Prote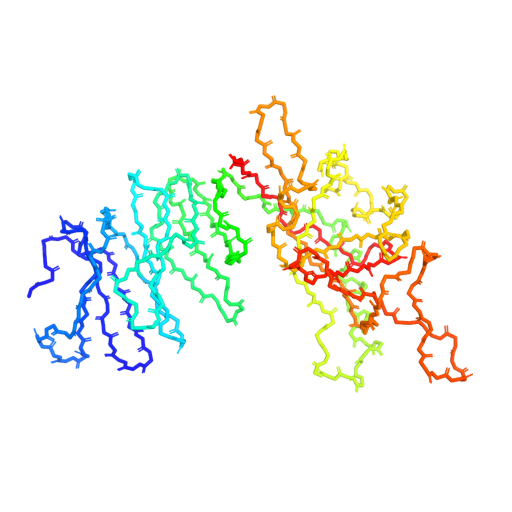in AF-A0A813WE11-F1 (afdb_monomer_lite)

Foldseek 3Di:
DLEDDWAEWDADPQQKIWIDNQVQQKIWIDRPPDPDTPDMQRAQAHRWQYWDADPQRKIWIWSFDPQQFIWIDGVVRNHTDTQAHENGTFNYWDQDPVRWIWGCHPVVRDIDTDDSLDPPWHFPDKAFQDDPQLVVLQVVVVVVLCVVCVVPVPDPQKDWFKAFQAPDDQCCQRVPNQRDDLVSFDFDQQARFGKTWPHVCVCQPRRWYADPVRKTKMFTKIARQRFEAEDGGDRPDLAAAADPDPPDSHGGQWYWYDDPHIIMIGGNDTSRMDRGMMIIIHD

InterPro domains:
  IPR012317 Poly(ADP-ribose) polymerase, catalytic domain [PF00644] (120-279)
  IPR012317 Poly(ADP-ribose) polymerase, catalytic domain [PS51059] (96-283)
  IPR052056 Mono-ADP-ribosyltransferase ARTD/PARP [PTHR14453] (118-282)

Organism: NCBI:txid433720

Secondary structure (DSSP, 8-state):
---S-EEEEEE-TT-EEEEEEGGGTEEEEEETT--SEEEEE-SS--S---EEE-TT--EEEE-HHHH-EEEEEPTT-SS-EEEEE-SS--SEEEE-TT-PEEEEEGGGTEEEEE-S--TT-EEEEEEE---HHHHHHHHHHHHHHHHHTTT-TT----EEEEE--TTS-HHHHHSSSSSS-GGG--EETTEESEEEESSHHHIIIIIPEEPTTS-EEEEEEEE---SEEE----TT-SSPPBPS-TT---B-SEEEEEETTEEEEEE-STTSEEEEEEEEEE-

Sequence (283 aa):
MVGTLPVGMFINTDNSVYVADQANGRIQVWLNGSTILTGNYSGGLSVPYSVFVTDNSDVYVDNGRTNYRVDKWGWNSTSSVPAMYTCGQCYSLFVDINNMLYCLMGAYHQVVSIKETMPNIKIDKIERIQNVRLWNHYAIRRRELKKELRAMPNLQIELELFHGTRITPPSEVYNGDYGFDMTFTSSGLWGIGIYFAKNASYSCGSYAYTLPNGKKQVFLAQVLTGDVHDCKSDTSLRRSPKKNDKISNLRCNSVSGDTEGSKVYIVYKNRVVYPTYLITFIP

Radius of gyration: 21.7 Å; chains: 1; bounding box: 58×37×62 Å

Structure (mmCIF, N/CA/C/O backbone):
data_AF-A0A813WE11-F1
#
_entry.id   AF-A0A813WE11-F1
#
loop_
_atom_site.group_PDB
_atom_site.id
_atom_site.type_symbol
_atom_site.label_atom_id
_atom_site.label_alt_id
_atom_site.label_comp_id
_atom_site.label_asym_id
_atom_site.label_entity_id
_atom_site.label_seq_id
_atom_site.pdbx_PDB_ins_code
_atom_site.Cartn_x
_atom_site.Cartn_y
_atom_site.Cartn_z
_atom_site.occupancy
_atom_site.B_iso_or_equiv
_atom_site.auth_seq_id
_atom_site.auth_comp_id
_atom_site.auth_asym_id
_atom_site.auth_atom_id
_atom_site.pdbx_PDB_model_num
ATOM 1 N N . MET A 1 1 ? -18.292 2.195 36.608 1.00 66.00 1 MET A N 1
ATOM 2 C CA . MET A 1 1 ? -19.384 1.852 35.670 1.00 66.00 1 MET A CA 1
ATOM 3 C C . MET A 1 1 ? -18.994 2.401 34.307 1.00 66.00 1 MET A C 1
ATOM 5 O O . MET A 1 1 ? -18.572 3.548 34.258 1.00 66.00 1 MET A O 1
ATOM 9 N N . VAL A 1 2 ? -19.059 1.585 33.253 1.00 69.81 2 VAL A N 1
ATOM 10 C CA . VAL A 1 2 ? -18.425 1.857 31.943 1.00 69.81 2 VAL A CA 1
ATOM 11 C C . VAL A 1 2 ? -19.235 2.819 31.046 1.00 69.81 2 VAL A C 1
ATOM 13 O O . VAL A 1 2 ? -18.873 3.076 29.908 1.00 69.81 2 VAL A O 1
ATOM 16 N N . GLY A 1 3 ? -20.337 3.371 31.560 1.00 74.81 3 GLY A N 1
ATOM 17 C CA . GLY A 1 3 ? -21.315 4.137 30.783 1.00 74.81 3 GLY A CA 1
ATOM 18 C C . GLY A 1 3 ? -22.558 3.309 30.452 1.00 74.81 3 GLY A C 1
ATOM 19 O O . GLY A 1 3 ? -22.698 2.174 30.909 1.00 74.81 3 GLY A O 1
ATOM 20 N N . THR A 1 4 ? -23.488 3.899 29.700 1.00 84.12 4 THR A N 1
ATOM 21 C CA . THR A 1 4 ? -24.801 3.302 29.385 1.00 84.12 4 THR A CA 1
ATOM 22 C C . THR A 1 4 ? -24.829 2.525 28.070 1.00 84.12 4 THR A C 1
ATOM 24 O O . THR A 1 4 ? -25.788 1.797 27.830 1.00 84.12 4 THR A O 1
ATOM 27 N N . LEU A 1 5 ? -23.798 2.655 27.226 1.00 88.69 5 LEU A N 1
ATOM 28 C CA . LEU A 1 5 ? -23.727 1.974 25.930 1.00 88.69 5 LEU A CA 1
ATOM 29 C C . LEU A 1 5 ? -22.288 1.545 25.574 1.00 88.69 5 LEU A C 1
ATOM 31 O O . LEU A 1 5 ? -21.681 2.111 24.664 1.00 88.69 5 LEU A O 1
ATOM 35 N N . PRO A 1 6 ? -21.702 0.577 26.301 1.00 90.56 6 PRO A N 1
ATOM 36 C CA . PRO A 1 6 ? -20.438 -0.030 25.905 1.00 90.56 6 PRO A CA 1
ATOM 37 C C . PRO A 1 6 ? -20.649 -0.978 24.717 1.00 90.56 6 PRO A C 1
ATOM 39 O O . PRO A 1 6 ? -21.533 -1.831 24.759 1.00 90.56 6 PRO A O 1
ATOM 42 N N . VAL A 1 7 ? -19.843 -0.841 23.662 1.00 91.62 7 VAL A N 1
ATOM 43 C CA . VAL A 1 7 ? -20.052 -1.588 22.396 1.00 91.62 7 VAL A CA 1
ATOM 44 C C . VAL A 1 7 ? -18.834 -2.366 21.904 1.00 91.62 7 VAL A C 1
ATOM 46 O O . VAL A 1 7 ? -18.979 -3.264 21.081 1.00 91.62 7 VAL A O 1
ATOM 49 N N . GLY A 1 8 ? -17.645 -2.054 22.417 1.00 91.06 8 GLY A N 1
ATOM 50 C CA . GLY A 1 8 ? -16.401 -2.699 22.014 1.00 91.06 8 GLY A CA 1
ATOM 51 C C . GLY A 1 8 ? -15.448 -2.811 23.188 1.00 91.06 8 GLY A C 1
ATOM 52 O O . GLY A 1 8 ? -15.401 -1.921 24.037 1.00 91.06 8 GLY A O 1
ATOM 53 N N . MET A 1 9 ? -14.690 -3.902 23.240 1.00 94.19 9 MET A N 1
ATOM 54 C CA . MET A 1 9 ? -13.674 -4.111 24.262 1.00 94.19 9 MET A CA 1
ATOM 55 C C . MET A 1 9 ? -12.423 -4.757 23.679 1.00 94.19 9 MET A C 1
ATOM 57 O O . MET A 1 9 ? -12.503 -5.519 22.717 1.00 94.19 9 MET A O 1
ATOM 61 N N . PHE A 1 10 ? -11.284 -4.474 24.296 1.00 95.12 10 PHE A N 1
ATOM 62 C CA . PHE A 1 10 ? -10.005 -5.092 23.980 1.00 95.12 10 PHE A CA 1
ATOM 63 C C . PHE A 1 10 ? -9.224 -5.346 25.267 1.00 95.12 10 PHE A C 1
ATOM 65 O O . PHE A 1 10 ? -9.303 -4.558 26.207 1.00 95.12 10 PHE A O 1
ATOM 72 N N . ILE A 1 11 ? -8.470 -6.440 25.308 1.00 93.88 11 ILE A N 1
ATOM 73 C CA . ILE A 1 11 ? -7.574 -6.765 26.418 1.00 93.88 11 ILE A CA 1
ATOM 74 C C . ILE A 1 11 ? -6.181 -6.925 25.824 1.00 93.88 11 ILE A C 1
ATOM 76 O O . ILE A 1 11 ? -5.997 -7.744 24.924 1.00 93.88 11 ILE A O 1
ATOM 80 N N . ASN A 1 12 ? -5.225 -6.119 26.288 1.00 89.75 12 ASN A N 1
ATOM 81 C CA . ASN A 1 12 ? -3.845 -6.194 25.810 1.00 89.75 12 ASN A CA 1
ATOM 82 C C . ASN A 1 12 ? -3.035 -7.270 26.562 1.00 89.75 12 ASN A C 1
ATOM 84 O O . ASN A 1 12 ? -3.522 -7.916 27.492 1.00 89.75 12 ASN A O 1
ATOM 88 N N . THR A 1 13 ? -1.773 -7.446 26.171 1.00 87.38 13 THR A N 1
ATOM 89 C CA . THR A 1 13 ? -0.839 -8.409 26.781 1.00 87.38 13 THR A CA 1
ATOM 90 C C . THR A 1 13 ? -0.528 -8.120 28.249 1.00 87.38 13 THR A C 1
ATOM 92 O O . THR A 1 13 ? -0.260 -9.051 29.004 1.00 87.38 13 THR A O 1
ATOM 95 N N . ASP A 1 14 ? -0.638 -6.860 28.678 1.00 88.19 14 ASP A N 1
ATOM 96 C CA . ASP A 1 14 ? -0.451 -6.443 30.076 1.00 88.19 14 ASP A CA 1
ATOM 97 C C . ASP A 1 14 ? -1.725 -6.605 30.919 1.00 88.19 14 ASP A C 1
ATOM 99 O O . ASP A 1 14 ? -1.807 -6.115 32.047 1.00 88.19 14 ASP A O 1
ATOM 103 N N . ASN A 1 15 ? -2.743 -7.279 30.376 1.00 90.44 15 ASN A N 1
ATOM 104 C CA . ASN A 1 15 ? -4.028 -7.510 31.029 1.00 90.44 15 ASN A CA 1
ATOM 105 C C . ASN A 1 15 ? -4.775 -6.205 31.369 1.00 90.44 15 ASN A C 1
ATOM 107 O O . ASN A 1 15 ? -5.544 -6.142 32.330 1.00 90.44 15 ASN A O 1
ATOM 111 N N . SER A 1 16 ? -4.544 -5.144 30.596 1.00 93.00 16 SER A N 1
ATOM 112 C CA . SER A 1 16 ? -5.323 -3.911 30.659 1.00 93.00 16 SER A CA 1
ATOM 113 C C . SER A 1 16 ? -6.553 -4.041 29.767 1.00 93.00 16 SER A C 1
ATOM 115 O O . SER A 1 16 ? -6.461 -4.437 28.604 1.00 93.00 16 SER A O 1
ATOM 117 N N . VAL A 1 17 ? -7.714 -3.715 30.328 1.00 94.19 17 VAL A N 1
ATOM 118 C CA . VAL A 1 17 ? -9.021 -3.797 29.676 1.00 94.19 17 VAL A CA 1
ATOM 119 C C . VAL A 1 17 ? -9.392 -2.417 29.158 1.00 94.19 17 VAL A C 1
ATOM 121 O O . VAL A 1 17 ? -9.511 -1.474 29.937 1.00 94.19 17 VAL A O 1
ATOM 124 N N . TYR A 1 18 ? -9.608 -2.313 27.854 1.00 95.38 18 TYR A N 1
ATOM 125 C CA . TYR A 1 18 ? -10.041 -1.113 27.151 1.00 95.38 18 TYR A CA 1
ATOM 126 C C . TYR A 1 18 ? -11.492 -1.305 26.733 1.00 95.38 18 TYR A C 1
ATOM 128 O O . TYR A 1 18 ? -11.825 -2.333 26.146 1.00 95.38 18 TYR A O 1
ATOM 136 N N . VAL A 1 19 ? -12.358 -0.331 27.002 1.00 95.00 19 VAL A N 1
ATOM 137 C CA . VAL A 1 19 ? -13.771 -0.399 26.604 1.00 95.00 19 VAL A CA 1
ATOM 138 C C . VAL A 1 19 ? -14.201 0.892 25.929 1.00 95.00 19 VAL A C 1
ATOM 140 O O . VAL A 1 19 ? -13.954 1.983 26.443 1.00 95.00 19 VAL A O 1
ATOM 143 N N . ALA A 1 20 ? -14.870 0.756 24.786 1.00 94.31 20 ALA A N 1
ATOM 144 C CA . ALA A 1 20 ? -15.495 1.848 24.060 1.00 94.31 20 ALA A CA 1
ATOM 145 C C . ALA A 1 20 ? -16.830 2.232 24.708 1.00 94.31 20 ALA A C 1
ATOM 147 O O . ALA A 1 20 ? -17.846 1.563 24.512 1.00 94.31 20 ALA A O 1
ATOM 148 N N . ASP A 1 21 ? -16.812 3.324 25.475 1.00 92.75 21 ASP A N 1
ATOM 149 C CA . ASP A 1 21 ? -17.985 3.986 26.050 1.00 92.75 21 ASP A CA 1
ATOM 150 C C . ASP A 1 21 ? -18.579 4.912 24.982 1.00 92.75 21 ASP A C 1
ATOM 152 O O . ASP A 1 21 ? -18.290 6.114 24.911 1.00 92.75 21 ASP A O 1
ATOM 156 N N . GLN A 1 22 ? -19.369 4.309 24.092 1.00 91.88 22 GLN A N 1
ATOM 157 C CA . GLN A 1 22 ? -19.875 4.960 22.889 1.00 91.88 22 GLN A CA 1
ATOM 158 C C . GLN A 1 22 ? -20.695 6.209 23.209 1.00 91.88 22 GLN A C 1
ATOM 160 O O . GLN A 1 22 ? -20.513 7.247 22.570 1.00 91.88 22 GLN A O 1
ATOM 165 N N . ALA A 1 23 ? -21.582 6.107 24.203 1.00 90.56 23 ALA A N 1
ATOM 166 C CA . ALA A 1 23 ? -22.497 7.178 24.588 1.00 90.56 23 ALA A CA 1
ATOM 167 C C . ALA A 1 23 ? -21.764 8.444 25.054 1.00 90.56 23 ALA A C 1
ATOM 169 O O . ALA A 1 23 ? -22.279 9.544 24.876 1.00 90.56 23 ALA A O 1
ATOM 170 N N . ASN A 1 24 ? -20.561 8.295 25.616 1.00 90.88 24 ASN A N 1
ATOM 171 C CA . ASN A 1 24 ? -19.768 9.410 26.127 1.00 90.88 24 ASN A CA 1
ATOM 172 C C . ASN A 1 24 ? -18.572 9.770 25.234 1.00 90.88 24 ASN A C 1
ATOM 174 O O . ASN A 1 24 ? -17.772 10.615 25.628 1.00 90.88 24 ASN A O 1
ATOM 178 N N . GLY A 1 25 ? -18.422 9.136 24.064 1.00 91.56 25 GLY A N 1
ATOM 179 C CA . GLY A 1 25 ? -17.342 9.459 23.131 1.00 91.56 25 GLY A CA 1
ATOM 180 C C . GLY A 1 25 ? -15.953 9.258 23.738 1.00 91.56 25 GLY A C 1
ATOM 181 O O . GLY A 1 25 ? -15.110 10.146 23.653 1.00 91.56 25 GLY A O 1
ATOM 182 N N . ARG A 1 26 ? -15.708 8.130 24.415 1.00 93.12 26 ARG A N 1
ATOM 183 C CA . ARG A 1 26 ? -14.404 7.863 25.046 1.00 93.12 26 ARG A CA 1
ATOM 184 C C . ARG A 1 26 ? -14.070 6.379 25.116 1.00 93.12 26 ARG A C 1
ATOM 186 O O . ARG A 1 26 ? -14.959 5.532 25.105 1.00 93.12 26 ARG A O 1
ATOM 193 N N . ILE A 1 27 ? -12.785 6.079 25.269 1.00 94.56 27 ILE A N 1
ATOM 194 C CA . ILE A 1 27 ? -12.301 4.765 25.698 1.00 94.56 27 ILE A CA 1
ATOM 195 C C . ILE A 1 27 ? -11.922 4.845 27.170 1.00 94.56 27 ILE A C 1
ATOM 197 O O . ILE A 1 27 ? -11.203 5.757 27.576 1.00 94.56 27 ILE A O 1
ATOM 201 N N . GLN A 1 28 ? -12.388 3.894 27.966 1.00 94.31 28 GLN A N 1
ATOM 202 C CA . GLN A 1 28 ? -12.009 3.751 29.367 1.00 94.31 28 GLN A CA 1
ATOM 203 C C . GLN A 1 28 ? -11.058 2.570 29.549 1.00 94.31 28 GLN A C 1
ATOM 205 O O . GLN A 1 28 ? -11.174 1.578 28.828 1.00 94.31 28 GLN A O 1
ATOM 210 N N . VAL A 1 29 ? -10.128 2.691 30.501 1.00 94.00 29 VAL A N 1
ATOM 211 C CA . VAL A 1 29 ? -9.080 1.693 30.743 1.00 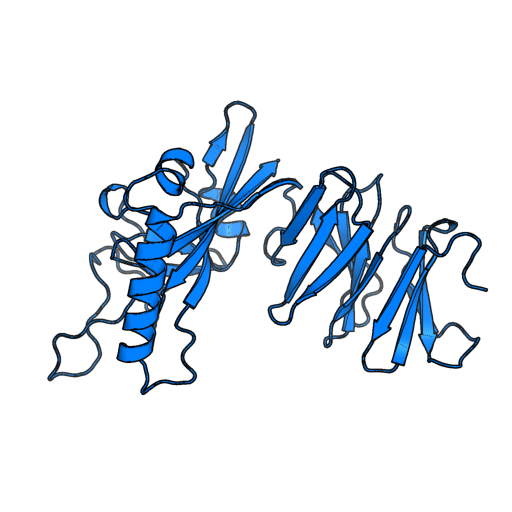94.00 29 VAL A CA 1
ATOM 212 C C . VAL A 1 29 ? -9.027 1.301 32.215 1.00 94.00 29 VAL A C 1
ATOM 214 O O . VAL A 1 29 ? -9.078 2.165 33.095 1.00 94.00 29 VAL A O 1
ATOM 217 N N . TRP A 1 30 ? -8.881 0.004 32.470 1.00 93.75 30 TRP A N 1
ATOM 218 C CA . TRP A 1 30 ? -8.650 -0.580 33.792 1.00 93.75 30 TRP A CA 1
ATOM 219 C C . TRP A 1 30 ? -7.560 -1.638 33.715 1.00 93.75 30 TRP A C 1
ATOM 221 O O . TRP A 1 30 ? -7.352 -2.248 32.670 1.00 93.75 30 TRP A O 1
ATOM 231 N N . LEU A 1 31 ? -6.929 -1.930 34.849 1.00 91.19 31 LEU A N 1
ATOM 232 C CA . LEU A 1 31 ? -6.239 -3.207 35.021 1.00 91.19 31 LEU A CA 1
ATOM 233 C C . LEU A 1 31 ? -7.270 -4.315 35.242 1.00 91.19 31 LEU A C 1
ATOM 235 O O . LEU A 1 31 ? -8.296 -4.087 35.889 1.00 91.19 31 LEU A O 1
ATOM 239 N N . ASN A 1 32 ? -6.999 -5.515 34.736 1.00 86.06 32 ASN A N 1
ATOM 240 C CA . ASN A 1 32 ? -7.871 -6.659 34.963 1.00 86.06 32 ASN A CA 1
ATOM 241 C C . ASN A 1 32 ? -8.114 -6.887 36.467 1.00 86.06 32 ASN A C 1
ATOM 243 O O . ASN A 1 32 ? -7.191 -6.847 37.280 1.00 86.06 32 ASN A O 1
ATOM 247 N N . GLY A 1 33 ? -9.378 -7.101 36.834 1.00 83.12 33 GLY A N 1
ATOM 248 C CA . GLY A 1 33 ? -9.819 -7.251 38.223 1.00 83.12 33 GLY A CA 1
ATOM 249 C C . GLY A 1 33 ? -9.940 -5.945 39.022 1.00 83.12 33 GLY A C 1
ATOM 250 O O . GLY A 1 33 ? -10.456 -5.977 40.137 1.00 83.12 33 GLY A O 1
ATOM 251 N N . SER A 1 34 ? -9.523 -4.796 38.477 1.00 88.69 34 SER A N 1
ATOM 252 C CA . SER A 1 34 ? -9.691 -3.487 39.118 1.00 88.69 34 SER A CA 1
ATOM 253 C C . SER A 1 34 ? -11.044 -2.860 38.779 1.00 88.69 34 SER A C 1
ATOM 255 O O . SER A 1 34 ? -11.511 -2.907 37.643 1.00 88.69 34 SER A O 1
ATOM 257 N N . THR A 1 35 ? -11.648 -2.177 39.751 1.00 86.50 35 THR A N 1
ATOM 258 C CA . THR A 1 35 ? -12.801 -1.287 39.531 1.00 86.50 35 THR A CA 1
ATOM 259 C C . THR A 1 35 ? -12.392 0.178 39.347 1.00 86.50 35 THR A C 1
ATOM 261 O O . THR A 1 35 ? -13.237 1.019 39.032 1.00 86.50 35 THR A O 1
ATOM 264 N N . ILE A 1 36 ? -11.111 0.497 39.560 1.00 87.19 36 ILE A N 1
ATOM 265 C CA . ILE A 1 36 ? -10.542 1.845 39.474 1.00 87.19 36 ILE A CA 1
ATOM 266 C C . ILE A 1 36 ? -9.993 2.063 38.064 1.00 87.19 36 ILE A C 1
ATOM 268 O O . ILE A 1 36 ? -9.201 1.255 37.574 1.00 87.19 36 ILE A O 1
ATOM 272 N N . LEU A 1 37 ? -10.417 3.159 37.432 1.00 87.25 37 LEU A N 1
ATOM 273 C CA . LEU A 1 37 ? -9.919 3.585 36.125 1.00 87.25 37 LEU A CA 1
ATOM 274 C C . LEU A 1 37 ? -8.424 3.895 36.204 1.00 87.25 37 LEU A C 1
ATOM 276 O O . LEU A 1 37 ? -8.001 4.688 37.043 1.00 87.25 37 LEU A O 1
ATOM 280 N N . THR A 1 38 ? -7.648 3.316 35.295 1.00 88.50 38 THR A N 1
ATOM 281 C CA . THR A 1 38 ? -6.226 3.639 35.124 1.00 88.50 38 THR A CA 1
ATOM 282 C C . THR A 1 38 ? -5.994 4.709 34.066 1.00 88.50 38 THR A C 1
ATOM 284 O O . THR A 1 38 ? -4.977 5.395 34.107 1.00 88.50 38 THR A O 1
ATOM 287 N N . GLY A 1 39 ? -6.944 4.908 33.150 1.00 88.38 39 GLY A N 1
ATOM 288 C CA . GLY A 1 39 ? -6.847 5.938 32.123 1.00 88.38 39 GLY A CA 1
ATOM 289 C C . GLY A 1 39 ? -8.122 6.098 31.302 1.00 88.38 39 GLY A C 1
ATOM 290 O O . GLY A 1 39 ? -9.087 5.343 31.443 1.00 88.38 39 GLY A O 1
ATOM 291 N N . ASN A 1 40 ? -8.128 7.113 30.439 1.00 90.94 40 ASN A N 1
ATOM 292 C CA . ASN A 1 40 ? -9.143 7.280 29.405 1.00 90.94 40 ASN A CA 1
ATOM 293 C C . ASN A 1 40 ? -8.563 7.967 28.162 1.00 90.94 40 ASN A C 1
ATOM 295 O O . ASN A 1 40 ? -7.630 8.759 28.271 1.00 90.94 40 ASN A O 1
ATOM 299 N N . TYR A 1 41 ? -9.171 7.699 27.008 1.00 91.56 41 TYR A N 1
ATOM 300 C CA . TYR A 1 41 ? -8.909 8.395 25.749 1.00 91.56 41 TYR A CA 1
ATOM 301 C C . TYR A 1 41 ? -10.189 9.101 25.312 1.00 91.56 41 TYR A C 1
ATOM 303 O O . TYR A 1 41 ? -11.207 8.449 25.086 1.00 91.56 41 TYR A O 1
ATOM 311 N N . SER A 1 42 ? -10.158 10.430 25.234 1.00 84.94 42 SER A N 1
ATOM 312 C CA . SER A 1 42 ? -11.356 11.265 25.032 1.00 84.94 42 SER A CA 1
ATOM 313 C C . SER A 1 42 ? -11.141 12.438 24.061 1.00 84.94 42 SER A C 1
ATOM 315 O O . SER A 1 42 ? -11.979 13.332 23.965 1.00 84.94 42 SER A O 1
ATOM 317 N N . GLY A 1 43 ? -10.034 12.442 23.308 1.00 77.25 43 GLY A N 1
ATOM 318 C CA . GLY A 1 43 ? -9.652 13.525 22.391 1.00 77.25 43 GLY A CA 1
ATOM 319 C C . GLY A 1 43 ? -10.545 13.642 21.151 1.00 77.25 43 GLY A C 1
ATOM 320 O O . GLY A 1 43 ? -10.140 13.249 20.064 1.00 77.25 43 GLY A O 1
ATOM 321 N N . GLY A 1 44 ? -11.755 14.189 21.304 1.00 83.38 44 GLY A N 1
ATOM 322 C CA . GLY A 1 44 ? -12.672 14.465 20.189 1.00 83.38 44 GLY A CA 1
ATOM 323 C C . GLY A 1 44 ? -13.257 13.213 19.531 1.00 83.38 44 GLY A C 1
ATOM 324 O O . GLY A 1 44 ? -13.583 13.238 18.343 1.00 83.38 44 GLY A O 1
ATOM 325 N N . LEU A 1 45 ? -13.364 12.115 20.283 1.00 90.50 45 LEU A N 1
ATOM 326 C CA . LEU A 1 45 ? -13.997 10.894 19.804 1.00 90.50 45 LEU A CA 1
ATOM 327 C C . LEU A 1 45 ? -15.514 11.083 19.704 1.00 90.50 45 LEU A C 1
ATOM 329 O O . LEU A 1 45 ? -16.167 11.570 20.626 1.00 90.50 45 LEU A O 1
ATOM 333 N N . SER A 1 46 ? -16.090 10.653 18.590 1.00 90.88 46 SER A N 1
ATOM 334 C CA . SER A 1 46 ? -17.526 10.656 18.360 1.00 90.88 46 SER A CA 1
ATOM 335 C C . SER A 1 46 ? -17.986 9.227 18.141 1.00 90.88 46 SER A C 1
ATOM 337 O O . SER A 1 46 ? -17.592 8.602 17.168 1.00 90.88 46 SER A O 1
ATOM 339 N N . VAL A 1 47 ? -18.834 8.714 19.035 1.00 90.62 47 VAL A N 1
ATOM 340 C CA . VAL A 1 47 ? -19.499 7.407 18.887 1.00 90.62 47 VAL A CA 1
ATOM 341 C C . VAL A 1 47 ? -18.515 6.255 18.563 1.00 90.62 47 VAL A C 1
ATOM 343 O O . VAL A 1 47 ? -18.698 5.587 17.544 1.00 90.62 47 VAL A O 1
ATOM 346 N N . PRO A 1 48 ? -17.474 6.010 19.386 1.00 93.31 48 PRO A N 1
ATOM 347 C CA . PRO A 1 48 ? -16.488 4.967 19.107 1.00 93.31 48 PRO A CA 1
ATOM 348 C C . PRO A 1 48 ? -17.101 3.565 19.194 1.00 93.31 48 PRO A C 1
ATOM 350 O O . PRO A 1 48 ? -17.749 3.232 20.188 1.00 93.31 48 PRO A O 1
ATOM 353 N N . TYR A 1 49 ? -16.884 2.737 18.168 1.00 93.44 49 TYR A N 1
ATOM 354 C CA . TYR A 1 49 ? -17.361 1.344 18.138 1.00 93.44 49 TYR A CA 1
ATOM 355 C C . TYR A 1 49 ? -16.318 0.311 18.553 1.00 93.44 49 TYR A C 1
ATOM 357 O O . TYR A 1 49 ? -16.659 -0.724 19.122 1.00 93.44 49 TYR A O 1
ATOM 365 N N . SER A 1 50 ? -15.048 0.561 18.253 1.00 94.62 50 SER A N 1
ATOM 366 C CA . SER A 1 50 ? -13.997 -0.437 18.407 1.00 94.62 50 SER A CA 1
ATOM 367 C C . SER A 1 50 ? -12.691 0.209 18.844 1.00 94.62 50 SER A C 1
ATOM 369 O O . SER A 1 50 ? -12.396 1.351 18.487 1.00 94.62 50 SER A O 1
ATOM 371 N N . VAL A 1 51 ? -11.927 -0.543 19.629 1.00 95.75 51 VAL A N 1
ATOM 372 C CA . VAL A 1 51 ? -10.584 -0.203 20.088 1.00 95.75 51 VAL A CA 1
ATOM 373 C C . VAL A 1 51 ? -9.672 -1.400 19.846 1.00 95.75 51 VAL A C 1
ATOM 375 O O . VAL A 1 51 ? -10.086 -2.541 20.042 1.00 95.75 51 VAL A O 1
ATOM 378 N N . PHE A 1 52 ? -8.439 -1.141 19.427 1.00 95.94 52 PHE A N 1
ATOM 379 C CA . PHE A 1 52 ? -7.382 -2.141 19.326 1.00 95.94 52 PHE A CA 1
ATOM 380 C C . PHE A 1 52 ? -6.084 -1.553 19.874 1.00 95.94 52 PHE A C 1
ATOM 382 O O . PHE A 1 52 ? -5.773 -0.393 19.598 1.00 95.94 52 PHE A O 1
ATOM 389 N N . VAL A 1 53 ? -5.327 -2.340 20.636 1.00 94.50 53 VAL A N 1
ATOM 390 C CA . VAL A 1 53 ? -4.042 -1.911 21.203 1.00 94.50 53 VAL A CA 1
ATOM 391 C C . VAL A 1 53 ? -2.949 -2.841 20.700 1.00 94.50 53 VAL A C 1
ATOM 393 O O . VAL A 1 53 ? -3.087 -4.057 20.795 1.00 94.50 53 VAL A O 1
ATOM 396 N N . THR A 1 54 ? -1.891 -2.274 20.124 1.00 91.50 54 THR A N 1
ATOM 397 C CA . THR A 1 54 ? -0.754 -3.053 19.611 1.00 91.50 54 THR A CA 1
ATOM 398 C C . THR A 1 54 ? 0.234 -3.393 20.723 1.00 91.50 54 THR A C 1
ATOM 400 O O . THR A 1 54 ? 0.227 -2.770 21.784 1.00 91.50 54 THR A O 1
ATOM 403 N N . ASP A 1 55 ? 1.151 -4.325 20.454 1.00 87.38 55 ASP A N 1
ATOM 404 C CA . ASP A 1 55 ? 2.222 -4.699 21.391 1.00 87.38 55 ASP A CA 1
ATOM 405 C C . ASP A 1 55 ? 3.162 -3.523 21.725 1.00 87.38 55 ASP A C 1
ATOM 407 O O . ASP A 1 55 ? 3.771 -3.483 22.789 1.00 87.38 55 ASP A O 1
ATOM 411 N N . ASN A 1 56 ? 3.232 -2.513 20.849 1.00 85.88 56 ASN A N 1
ATOM 412 C CA . ASN A 1 56 ? 3.977 -1.273 21.090 1.00 85.88 56 ASN A CA 1
ATOM 413 C C . ASN A 1 56 ? 3.174 -0.233 21.895 1.00 85.88 56 ASN A C 1
ATOM 415 O O . ASN A 1 56 ? 3.589 0.920 21.991 1.00 85.88 56 ASN A O 1
ATOM 419 N N . SER A 1 57 ? 2.025 -0.618 22.463 1.00 89.19 57 SER A N 1
ATOM 420 C CA . SER A 1 57 ? 1.113 0.254 23.219 1.00 89.19 57 SER A CA 1
ATOM 421 C C . SER A 1 57 ? 0.490 1.403 22.414 1.00 89.19 57 SER A C 1
ATOM 423 O O . SER A 1 57 ? 0.009 2.376 23.001 1.00 89.19 57 SER A O 1
ATOM 425 N N . ASP A 1 58 ? 0.449 1.295 21.082 1.00 92.44 58 ASP A N 1
ATOM 426 C CA . ASP A 1 58 ? -0.338 2.217 20.262 1.00 92.44 58 ASP A CA 1
ATOM 427 C C . ASP A 1 58 ? -1.821 1.842 20.351 1.00 92.44 58 ASP A C 1
ATOM 429 O O . ASP A 1 58 ? -2.185 0.674 20.190 1.00 92.44 58 ASP A O 1
ATOM 433 N N . VAL A 1 59 ? -2.685 2.836 20.557 1.00 94.62 59 VAL A N 1
ATOM 434 C CA . VAL A 1 59 ? -4.133 2.644 20.710 1.00 94.62 59 VAL A CA 1
ATOM 435 C C . VAL A 1 59 ? -4.861 3.185 19.489 1.00 94.62 59 VAL A C 1
ATOM 437 O O . VAL A 1 59 ? -4.817 4.384 19.220 1.00 94.62 59 VAL A O 1
ATOM 440 N N . TYR A 1 60 ? -5.567 2.308 18.781 1.00 95.00 60 TYR A N 1
ATOM 441 C CA . TYR A 1 60 ? -6.401 2.636 17.627 1.00 95.00 60 TYR A CA 1
ATOM 442 C C . TYR A 1 60 ? -7.866 2.611 18.022 1.00 95.00 60 TYR A C 1
ATOM 444 O O . TYR A 1 60 ? -8.332 1.636 18.611 1.00 95.00 60 TYR A O 1
ATOM 452 N N . VAL A 1 61 ? -8.597 3.665 17.678 1.00 95.44 61 VAL A N 1
ATOM 453 C CA . VAL A 1 61 ? -9.998 3.834 18.059 1.00 95.44 61 VAL A CA 1
ATOM 454 C C . VAL A 1 61 ? -10.811 4.302 16.865 1.00 95.44 61 VAL A C 1
ATOM 456 O O . VAL A 1 61 ? -10.449 5.270 16.197 1.00 95.44 61 VAL A O 1
ATOM 459 N N . ASP A 1 62 ? -11.934 3.637 16.609 1.00 93.50 62 ASP A N 1
ATOM 460 C CA . ASP A 1 62 ? -12.931 4.133 15.662 1.00 93.50 62 ASP A CA 1
ATOM 461 C C . ASP A 1 62 ? -13.438 5.502 16.138 1.00 93.50 62 ASP A C 1
ATOM 463 O O . ASP A 1 62 ? -13.917 5.628 17.262 1.00 93.50 62 ASP A O 1
ATOM 467 N N . ASN A 1 63 ? -13.344 6.531 15.297 1.00 91.44 63 ASN A N 1
ATOM 468 C CA . ASN A 1 63 ? -13.860 7.868 15.592 1.00 91.44 63 ASN A CA 1
ATOM 469 C C . ASN A 1 63 ? -15.174 8.150 14.822 1.00 91.44 63 ASN A C 1
ATOM 471 O O . ASN A 1 63 ? -15.456 9.267 14.388 1.00 91.44 63 ASN A O 1
ATOM 475 N N . GLY A 1 64 ? -15.984 7.103 14.643 1.00 73.25 64 GLY A N 1
ATOM 476 C CA . GLY A 1 64 ? -17.413 7.151 14.349 1.00 73.25 64 GLY A CA 1
ATOM 477 C C . GLY A 1 64 ? -17.895 7.862 13.075 1.00 73.25 64 GLY A C 1
ATOM 478 O O . GLY A 1 64 ? -17.146 8.240 12.173 1.00 73.25 64 GLY A O 1
ATOM 479 N N . ARG A 1 65 ? -19.233 8.006 12.983 1.00 68.69 65 ARG A N 1
ATOM 480 C CA . ARG A 1 65 ? -19.984 8.411 11.767 1.00 68.69 65 ARG A CA 1
ATOM 481 C C . ARG A 1 65 ? -19.782 9.864 11.363 1.00 68.69 65 ARG A C 1
ATOM 483 O O . ARG A 1 65 ? -20.145 10.250 10.263 1.00 68.69 65 ARG A O 1
ATOM 490 N N . THR A 1 66 ? -19.321 10.692 12.282 1.00 79.56 66 THR A N 1
ATOM 491 C CA . THR A 1 66 ? -19.181 12.132 12.061 1.00 79.56 66 THR A CA 1
ATOM 492 C C . THR A 1 66 ? -17.799 12.452 11.515 1.00 79.56 66 THR A C 1
ATOM 494 O O . THR A 1 66 ? -17.694 13.228 10.569 1.00 79.56 66 THR A O 1
ATOM 497 N N . ASN A 1 67 ? -16.755 11.804 12.043 1.00 82.50 67 ASN A N 1
ATOM 498 C CA . ASN A 1 67 ? -15.381 12.053 11.619 1.00 82.50 67 ASN A CA 1
ATOM 499 C C . ASN A 1 67 ? -14.895 11.090 10.525 1.00 82.50 67 ASN A C 1
ATOM 501 O O . ASN A 1 67 ? -13.913 11.410 9.858 1.00 82.50 67 ASN A O 1
ATOM 505 N N . TYR A 1 68 ? -15.570 9.948 10.318 1.00 84.75 68 TYR A N 1
ATOM 506 C CA . TYR A 1 68 ? -15.241 8.940 9.298 1.00 84.75 68 TYR A CA 1
ATOM 507 C C . TYR A 1 68 ? -13.746 8.605 9.252 1.00 84.75 68 TYR A C 1
ATOM 509 O O . TYR A 1 68 ? -13.085 8.722 8.216 1.00 84.75 68 TYR A O 1
ATOM 517 N N . ARG A 1 69 ? -13.188 8.259 10.412 1.00 88.50 69 ARG A N 1
ATOM 518 C CA . ARG A 1 69 ? -11.767 7.956 10.552 1.00 88.50 69 ARG A CA 1
ATOM 519 C C . ARG A 1 69 ? -11.494 7.071 11.762 1.00 88.50 69 ARG A C 1
ATOM 521 O O . ARG A 1 69 ? -12.320 6.976 12.666 1.00 88.50 69 ARG A O 1
ATOM 528 N N . VAL A 1 70 ? -10.310 6.477 11.783 1.00 92.00 70 VAL A N 1
ATOM 529 C CA . VAL A 1 70 ? -9.715 5.810 12.942 1.00 92.00 70 VAL A CA 1
ATOM 530 C C . VAL A 1 70 ? -8.622 6.717 13.488 1.00 92.00 70 VAL A C 1
ATOM 532 O O . VAL A 1 70 ? -7.744 7.144 12.735 1.00 92.00 70 VAL A O 1
ATOM 535 N N . ASP A 1 71 ? -8.671 6.994 14.785 1.00 93.56 71 ASP A N 1
ATOM 536 C CA . ASP A 1 71 ? -7.676 7.791 15.495 1.00 93.56 71 ASP A CA 1
ATOM 537 C C . ASP A 1 71 ? -6.661 6.882 16.187 1.00 93.56 71 ASP A C 1
ATOM 539 O O . ASP A 1 71 ? -7.016 5.829 16.717 1.00 93.56 71 ASP A O 1
ATOM 543 N N . LYS A 1 72 ? -5.395 7.304 16.188 1.00 93.50 72 LYS A N 1
ATOM 544 C CA . LYS A 1 72 ? -4.289 6.634 16.869 1.00 93.50 72 LYS A CA 1
ATOM 545 C C . LYS A 1 72 ? -3.724 7.528 17.963 1.00 93.50 72 LYS A C 1
ATOM 547 O O . LYS A 1 72 ? -3.339 8.666 17.694 1.00 93.50 72 LYS A O 1
ATOM 552 N N . TRP A 1 73 ? -3.597 6.978 19.163 1.00 94.38 73 TRP A N 1
ATOM 553 C CA . TRP A 1 73 ? -2.745 7.513 20.220 1.00 94.38 73 TRP A CA 1
ATOM 554 C C . TRP A 1 73 ? -1.452 6.709 20.257 1.00 94.38 73 TRP A C 1
ATOM 556 O O . TRP A 1 73 ? -1.487 5.486 20.395 1.00 94.38 73 TRP A O 1
ATOM 566 N N . GLY A 1 74 ? -0.320 7.400 20.136 1.00 89.69 74 GLY A N 1
ATOM 567 C CA . GLY A 1 74 ? 0.976 6.799 20.439 1.00 89.69 74 GLY A CA 1
ATOM 568 C C . GLY A 1 74 ? 1.136 6.546 21.938 1.00 89.69 74 GLY A C 1
ATOM 569 O O . GLY A 1 74 ? 0.414 7.136 22.751 1.00 89.69 74 GLY A O 1
ATOM 570 N N . TRP A 1 75 ? 2.104 5.711 22.314 1.00 82.50 75 TRP A N 1
ATOM 571 C CA . TRP A 1 75 ? 2.432 5.468 23.722 1.00 82.50 75 TRP A CA 1
ATOM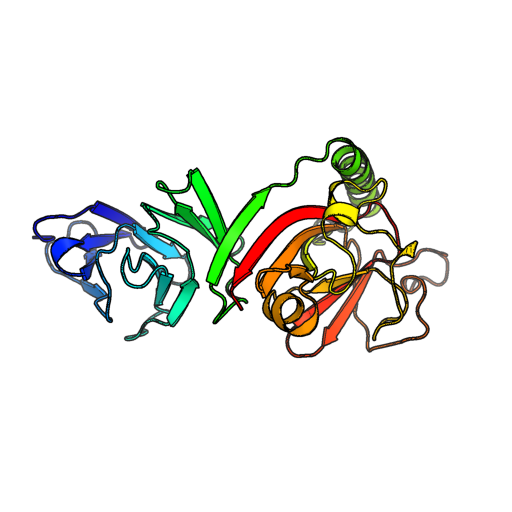 572 C C . TRP A 1 75 ? 2.633 6.785 24.498 1.00 82.50 75 TRP A C 1
ATOM 574 O O . TRP A 1 75 ? 3.381 7.664 24.070 1.00 82.50 75 TRP A O 1
ATOM 584 N N . ASN A 1 76 ? 1.934 6.930 25.631 1.00 79.75 76 ASN A N 1
ATOM 585 C CA . ASN A 1 76 ? 1.907 8.129 26.485 1.00 79.75 76 ASN A CA 1
ATOM 586 C C . ASN A 1 76 ? 1.458 9.434 25.798 1.00 79.75 76 ASN A C 1
ATOM 588 O O . ASN A 1 76 ? 1.578 10.509 26.388 1.00 79.75 76 ASN A O 1
ATOM 592 N N . SER A 1 77 ? 0.914 9.370 24.580 1.00 86.38 77 SER A N 1
ATOM 593 C CA . SER A 1 77 ? 0.362 10.548 23.917 1.00 86.38 77 SER A CA 1
ATOM 594 C C . SER A 1 77 ? -0.945 10.977 24.579 1.00 86.38 77 SER A C 1
ATOM 596 O O . SER A 1 77 ? -1.818 10.155 24.859 1.00 86.38 77 SER A O 1
ATOM 598 N N . THR A 1 78 ? -1.117 12.282 24.773 1.00 85.62 78 THR A N 1
ATOM 599 C CA . THR A 1 78 ? -2.374 12.875 25.258 1.00 85.62 78 THR A CA 1
ATOM 600 C C . THR A 1 78 ? -3.323 13.248 24.117 1.00 85.62 78 THR A C 1
ATOM 602 O O . THR A 1 78 ? -4.517 13.439 24.346 1.00 85.62 78 THR A O 1
ATOM 605 N N . SER A 1 79 ? -2.826 13.306 22.879 1.00 90.19 79 SER A N 1
ATOM 606 C CA . SER A 1 79 ? -3.601 13.610 21.674 1.00 90.19 79 SER A CA 1
ATOM 607 C C . SER A 1 79 ? -3.560 12.467 20.661 1.00 90.19 79 SER A C 1
ATOM 609 O O . SER A 1 79 ? -2.590 11.704 20.591 1.00 90.19 79 SER A O 1
ATOM 611 N N . SER A 1 80 ? -4.629 12.353 19.871 1.00 92.62 80 SER A N 1
ATOM 612 C CA . SER A 1 80 ? -4.669 11.464 18.715 1.00 92.62 80 SER A CA 1
ATOM 613 C C . SER A 1 80 ? -4.177 12.143 17.450 1.00 92.62 80 SER A C 1
ATOM 615 O O . SER A 1 80 ? -4.279 13.360 17.277 1.00 92.62 80 SER A O 1
ATOM 617 N N . VAL A 1 81 ? -3.735 11.311 16.513 1.00 89.69 81 VAL A N 1
ATOM 618 C CA . VAL A 1 81 ? -3.618 11.652 15.096 1.00 89.69 81 VAL A CA 1
ATOM 619 C C . VAL A 1 81 ? -4.523 10.728 14.271 1.00 89.69 81 VAL A C 1
ATOM 621 O O . VAL A 1 81 ? -4.681 9.560 14.633 1.00 89.69 81 VAL A O 1
ATOM 624 N N . PRO A 1 82 ? -5.121 11.196 13.161 1.00 88.50 82 PRO A N 1
ATOM 625 C CA . PRO A 1 82 ? -5.835 10.314 12.241 1.00 88.50 82 PRO A CA 1
ATOM 626 C C . PRO A 1 82 ? -4.891 9.250 11.662 1.00 88.50 82 PRO A C 1
ATOM 628 O O . PRO A 1 82 ? -3.888 9.588 11.035 1.00 88.50 82 PRO A O 1
ATOM 631 N N . ALA A 1 83 ? -5.221 7.973 11.848 1.00 85.88 83 ALA A N 1
ATOM 632 C CA . ALA A 1 83 ? -4.465 6.839 11.308 1.00 85.88 83 ALA A CA 1
ATOM 633 C C . ALA A 1 83 ? -5.059 6.280 10.009 1.00 85.88 83 ALA A C 1
ATOM 635 O O . ALA A 1 83 ? -4.343 5.724 9.178 1.00 85.88 83 ALA A O 1
ATOM 636 N N . MET A 1 84 ? -6.369 6.429 9.819 1.00 82.56 84 MET A N 1
ATOM 637 C CA . MET A 1 84 ? -7.081 6.002 8.616 1.00 82.56 84 MET A CA 1
ATOM 638 C C . MET A 1 84 ? -8.298 6.896 8.418 1.00 82.56 84 MET A C 1
ATOM 640 O O . MET A 1 84 ? -9.060 7.068 9.358 1.00 82.56 84 MET A O 1
ATOM 644 N N . TYR A 1 85 ? -8.535 7.403 7.209 1.00 81.38 85 TYR A N 1
ATOM 645 C CA . TYR A 1 85 ? -9.832 7.982 6.850 1.00 81.38 85 TYR A CA 1
ATOM 646 C C . TYR A 1 85 ? -10.663 6.952 6.093 1.00 81.38 85 TYR A C 1
ATOM 648 O O . TYR A 1 85 ? -10.177 6.292 5.171 1.00 81.38 85 TYR A O 1
ATOM 656 N N . THR A 1 86 ? -11.928 6.847 6.460 1.00 75.50 86 THR A N 1
ATOM 657 C CA . THR A 1 86 ? -12.889 5.891 5.919 1.00 75.50 86 THR A CA 1
ATOM 658 C C . THR A 1 86 ? -14.067 6.639 5.293 1.00 75.50 86 THR A C 1
ATOM 660 O O . THR A 1 86 ? -14.161 7.867 5.326 1.00 75.50 86 THR A O 1
ATOM 663 N N . CYS A 1 87 ? -14.997 5.909 4.685 1.00 73.31 87 CYS A N 1
ATOM 664 C CA . CYS A 1 87 ? -16.281 6.451 4.236 1.00 73.31 87 CYS A CA 1
ATOM 665 C C . CYS A 1 87 ? -17.444 6.103 5.189 1.00 73.31 87 CYS A C 1
ATOM 667 O O . CYS A 1 87 ? -18.593 6.412 4.891 1.00 73.31 87 CYS A O 1
ATOM 669 N N . GLY A 1 88 ? -17.148 5.494 6.344 1.00 78.75 88 GLY A N 1
ATOM 670 C CA . GLY A 1 88 ? -18.121 4.970 7.303 1.00 78.75 88 GLY A CA 1
ATOM 671 C C . GLY A 1 88 ? -17.465 4.524 8.613 1.00 78.75 88 GLY A C 1
ATOM 672 O O . GLY A 1 88 ? -16.249 4.587 8.759 1.00 78.75 88 GLY A O 1
ATOM 673 N N . GLN A 1 89 ? -18.270 4.074 9.568 1.00 86.50 89 GLN A N 1
ATOM 674 C CA . GLN A 1 89 ? -17.792 3.613 10.877 1.00 86.50 89 GLN A CA 1
ATOM 675 C C . GLN A 1 89 ? -17.088 2.258 10.778 1.00 86.50 89 GLN A C 1
ATOM 677 O O . GLN A 1 89 ? -17.500 1.395 9.994 1.00 86.50 89 GLN A O 1
ATOM 682 N N . CYS A 1 90 ? -16.076 2.056 11.617 1.00 88.88 90 CYS A N 1
ATOM 683 C CA . CYS A 1 90 ? -15.408 0.775 11.789 1.00 88.88 90 CYS A CA 1
ATOM 684 C C . CYS A 1 90 ? -16.047 0.011 12.949 1.00 88.88 90 CYS A C 1
ATOM 686 O O . CYS A 1 90 ? -15.786 0.295 14.116 1.00 88.88 90 CYS A O 1
ATOM 688 N N . TYR A 1 91 ? -16.859 -0.999 12.634 1.00 90.12 91 TYR A N 1
ATOM 689 C CA . TYR A 1 91 ? -17.493 -1.843 13.655 1.00 90.12 91 TYR A CA 1
ATOM 690 C C . TYR A 1 91 ? -16.487 -2.734 14.385 1.00 90.12 91 TYR A C 1
ATOM 692 O O . TYR A 1 91 ? -16.711 -3.116 15.528 1.00 90.12 91 TYR A O 1
ATOM 700 N N . SER A 1 92 ? -15.379 -3.065 13.723 1.00 90.94 92 SER A N 1
ATOM 701 C CA . SER A 1 92 ? -14.266 -3.795 14.316 1.00 90.94 92 SER A CA 1
ATOM 702 C C . SER A 1 92 ? -12.961 -3.267 13.751 1.00 90.94 92 SER A C 1
ATOM 704 O O . SER A 1 92 ? -12.849 -3.064 12.538 1.00 90.94 92 SER A O 1
ATOM 706 N N . LEU A 1 93 ? -11.982 -3.093 14.630 1.00 93.38 93 LEU A N 1
ATOM 707 C CA . LEU A 1 93 ? -10.598 -2.817 14.289 1.00 93.38 93 LEU A CA 1
ATOM 708 C C . LEU A 1 93 ? -9.730 -4.030 14.609 1.00 93.38 93 LEU A C 1
ATOM 710 O O . LEU A 1 93 ? -9.976 -4.751 15.573 1.00 93.38 93 LEU A O 1
ATOM 714 N N . PHE A 1 94 ? -8.710 -4.244 13.792 1.00 92.50 94 PHE A N 1
ATOM 715 C CA . PHE A 1 94 ? -7.669 -5.234 14.039 1.00 92.50 94 PHE A CA 1
ATOM 716 C C . PHE A 1 94 ? -6.359 -4.713 13.465 1.00 92.50 94 PHE A C 1
ATOM 718 O O . PHE A 1 94 ? -6.366 -4.163 12.368 1.00 92.50 94 PHE A O 1
ATOM 725 N N . VAL A 1 95 ? -5.244 -4.880 14.169 1.00 87.69 95 VAL A N 1
ATOM 726 C CA 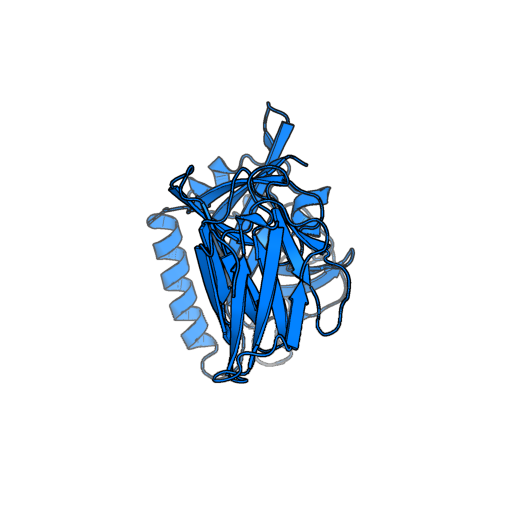. VAL A 1 95 ? -3.913 -4.626 13.604 1.00 87.69 95 VAL A CA 1
ATOM 727 C C . VAL A 1 95 ? -3.172 -5.952 13.543 1.00 87.69 95 VAL A C 1
ATOM 729 O O . VAL A 1 95 ? -3.068 -6.644 14.554 1.00 87.69 95 VAL A O 1
ATOM 732 N N . ASP A 1 96 ? -2.696 -6.333 12.357 1.00 80.12 96 ASP A N 1
ATOM 733 C CA . ASP A 1 96 ? -1.941 -7.579 12.203 1.00 80.12 96 ASP A CA 1
ATOM 734 C C . ASP A 1 96 ? -0.460 -7.437 12.592 1.00 80.12 96 ASP A C 1
ATOM 736 O O . ASP A 1 96 ? 0.055 -6.348 12.846 1.00 80.12 96 ASP A O 1
ATOM 740 N N . ILE A 1 97 ? 0.252 -8.567 12.569 1.00 75.00 97 ILE A N 1
ATOM 741 C CA . ILE A 1 97 ? 1.690 -8.665 12.863 1.00 75.00 97 ILE A CA 1
ATOM 742 C C . ILE A 1 97 ? 2.592 -7.829 11.935 1.00 75.00 97 ILE A C 1
ATOM 744 O O . ILE A 1 97 ? 3.779 -7.677 12.206 1.00 75.00 97 ILE A O 1
ATOM 748 N N . ASN A 1 98 ? 2.064 -7.316 10.820 1.00 66.12 98 ASN A N 1
ATOM 749 C CA . ASN A 1 98 ? 2.781 -6.463 9.875 1.00 66.12 98 ASN A CA 1
ATOM 750 C C . ASN A 1 98 ? 2.417 -4.976 10.041 1.00 66.12 98 ASN A C 1
ATOM 752 O O . ASN A 1 98 ? 2.740 -4.177 9.156 1.00 66.12 98 ASN A O 1
ATOM 756 N N . ASN A 1 99 ? 1.752 -4.603 11.143 1.00 70.62 99 ASN A N 1
ATOM 757 C CA . ASN A 1 99 ? 1.216 -3.264 11.409 1.00 70.62 99 ASN A CA 1
ATOM 758 C C . ASN A 1 99 ? 0.205 -2.786 10.354 1.00 70.62 99 ASN A C 1
ATOM 760 O O . ASN A 1 99 ? 0.146 -1.602 10.018 1.00 70.62 99 ASN A O 1
ATOM 764 N N . MET A 1 100 ? -0.586 -3.702 9.798 1.00 76.38 100 MET A N 1
ATOM 765 C CA . MET A 1 100 ? -1.683 -3.356 8.900 1.00 76.38 100 MET A CA 1
ATOM 766 C C . MET A 1 100 ? -2.964 -3.202 9.713 1.00 76.38 100 MET A C 1
ATOM 768 O O . MET A 1 100 ? -3.415 -4.154 10.345 1.00 76.38 100 MET A O 1
ATOM 772 N N . LEU A 1 101 ? -3.540 -1.998 9.707 1.00 85.31 101 LEU A N 1
ATOM 773 C CA . LEU A 1 101 ? -4.792 -1.698 10.398 1.00 85.31 101 LEU A CA 1
ATOM 774 C C . LEU A 1 101 ? -5.966 -2.064 9.498 1.00 85.31 101 LEU A C 1
ATOM 776 O O . LEU A 1 101 ? -6.097 -1.481 8.427 1.00 85.31 101 LEU A O 1
ATOM 780 N N . TYR A 1 102 ? -6.824 -2.969 9.953 1.00 84.44 102 TYR A N 1
ATOM 781 C CA . TYR A 1 102 ? -8.056 -3.413 9.315 1.00 84.44 102 TYR A CA 1
ATOM 782 C C . TYR A 1 102 ? -9.265 -2.779 10.000 1.00 84.44 102 TYR A C 1
ATOM 784 O O . TYR A 1 102 ? -9.359 -2.760 11.225 1.00 84.44 102 TYR A O 1
ATOM 792 N N . CYS A 1 103 ? -10.213 -2.315 9.197 1.00 87.56 103 CYS A N 1
ATOM 793 C CA . CYS A 1 103 ? -11.484 -1.740 9.604 1.00 87.56 103 CYS A CA 1
ATOM 794 C C . CYS A 1 103 ? -12.623 -2.508 8.927 1.00 87.56 103 CYS A C 1
ATOM 796 O O . CYS A 1 103 ? -12.725 -2.528 7.698 1.00 87.56 103 CYS A O 1
ATOM 798 N N . LEU A 1 104 ? -13.486 -3.140 9.726 1.00 86.38 104 LEU A N 1
ATOM 799 C CA . LEU A 1 104 ? -14.698 -3.796 9.241 1.00 86.38 104 LEU A CA 1
ATOM 800 C C . LEU A 1 104 ? -15.820 -2.766 9.070 1.00 86.38 104 LEU A C 1
ATOM 802 O O . LEU A 1 104 ? -16.395 -2.275 10.045 1.00 86.38 104 LEU A O 1
ATOM 806 N N . MET A 1 105 ? -16.165 -2.481 7.819 1.00 80.06 105 MET A N 1
ATOM 807 C CA . MET A 1 105 ? -17.207 -1.531 7.450 1.00 80.06 105 MET A CA 1
ATOM 808 C C . MET A 1 105 ? -18.505 -2.271 7.136 1.00 80.06 105 MET A C 1
ATOM 810 O O . MET A 1 105 ? -18.784 -2.615 5.986 1.00 80.06 105 MET A O 1
ATOM 814 N N . GLY A 1 106 ? -19.315 -2.499 8.173 1.00 66.81 106 GLY A N 1
ATOM 815 C CA . GLY A 1 106 ? -20.593 -3.210 8.069 1.00 66.81 106 GLY A CA 1
ATOM 816 C C . GLY A 1 106 ? -21.540 -2.608 7.026 1.00 66.81 106 GLY A C 1
ATOM 817 O O . GLY A 1 106 ? -22.075 -3.337 6.202 1.00 66.81 106 GLY A O 1
ATOM 818 N N . ALA A 1 107 ? -21.664 -1.278 6.975 1.00 65.69 107 ALA A N 1
ATOM 819 C CA . ALA A 1 107 ? -22.551 -0.591 6.027 1.00 65.69 107 ALA A CA 1
ATOM 820 C C . ALA A 1 107 ? -22.113 -0.690 4.549 1.00 65.69 107 ALA A C 1
ATOM 822 O O . ALA A 1 107 ? -22.904 -0.390 3.660 1.00 65.69 107 ALA A O 1
ATOM 823 N N . TYR A 1 108 ? -20.869 -1.103 4.285 1.00 60.03 108 TYR A N 1
ATOM 824 C CA . TYR A 1 108 ? -20.291 -1.183 2.938 1.00 60.03 108 TYR A CA 1
ATOM 825 C C . TYR A 1 108 ? -19.825 -2.599 2.567 1.00 60.03 108 TYR A C 1
ATOM 827 O O . TYR A 1 108 ? -19.269 -2.788 1.489 1.00 60.03 108 TYR A O 1
ATOM 835 N N . HIS A 1 109 ? -20.049 -3.590 3.442 1.00 57.19 109 HIS A N 1
ATOM 836 C CA . HIS A 1 109 ? -19.616 -4.986 3.285 1.00 57.19 109 HIS A CA 1
ATOM 837 C C . HIS A 1 109 ? -18.123 -5.138 2.925 1.00 57.19 109 HIS A C 1
ATOM 839 O O . HIS A 1 109 ? -17.753 -5.988 2.114 1.00 57.19 109 HIS A O 1
ATOM 845 N N . GLN A 1 110 ? -17.255 -4.304 3.503 1.00 54.50 110 GLN A N 1
ATOM 846 C CA . GLN A 1 110 ? -15.825 -4.267 3.178 1.00 54.50 110 GLN A CA 1
ATOM 847 C C . GLN A 1 110 ? -14.951 -4.353 4.429 1.00 54.50 110 GLN A C 1
ATOM 849 O O . GLN A 1 110 ? -15.323 -3.880 5.502 1.00 54.50 110 GLN A O 1
ATOM 854 N N . VAL A 1 111 ? -13.761 -4.933 4.264 1.00 57.38 111 VAL A N 1
ATOM 855 C CA . VAL A 1 111 ? -12.650 -4.803 5.210 1.00 57.38 111 VAL A CA 1
ATOM 856 C C . VAL A 1 111 ? -11.620 -3.891 4.557 1.00 57.38 111 VAL A C 1
ATOM 858 O O . VAL A 1 111 ? -11.044 -4.239 3.527 1.00 57.38 111 VAL A O 1
ATOM 861 N N . VAL A 1 112 ? -11.423 -2.710 5.133 1.00 60.62 112 VAL A N 1
ATOM 862 C CA . VAL A 1 112 ? -10.463 -1.715 4.647 1.00 60.62 112 VAL A CA 1
ATOM 863 C C . VAL A 1 112 ? -9.188 -1.854 5.448 1.00 60.62 112 VAL A C 1
ATOM 865 O O . VAL A 1 112 ? -9.233 -1.839 6.671 1.00 60.62 112 VAL A O 1
ATOM 868 N N . SER A 1 113 ? -8.054 -1.968 4.769 1.00 58.41 113 SER A N 1
ATOM 869 C CA . SER A 1 113 ? -6.753 -2.079 5.415 1.00 58.41 113 SER A CA 1
ATOM 870 C C . SER A 1 113 ? -5.805 -0.976 4.969 1.00 58.41 113 SER A C 1
ATOM 872 O O . SER A 1 113 ? -5.663 -0.758 3.763 1.00 58.41 113 SER A O 1
ATOM 874 N N . ILE A 1 114 ? -5.127 -0.311 5.906 1.00 62.88 114 ILE A N 1
ATOM 875 C CA . ILE A 1 114 ? -4.165 0.751 5.596 1.00 62.88 114 ILE A CA 1
ATOM 876 C C . ILE A 1 114 ? -2.833 0.507 6.305 1.00 62.88 114 ILE A C 1
ATOM 878 O O . ILE A 1 114 ? -2.792 0.124 7.473 1.00 62.88 114 ILE A O 1
ATOM 882 N N . LYS A 1 115 ? -1.732 0.763 5.593 1.00 59.59 115 LYS A N 1
ATOM 883 C CA . LYS A 1 115 ? -0.439 1.065 6.217 1.00 59.59 115 LYS A CA 1
ATOM 884 C C . LYS A 1 115 ? -0.415 2.560 6.505 1.00 59.59 115 LYS A C 1
ATOM 886 O O . LYS A 1 115 ? -0.769 3.325 5.609 1.00 59.59 115 LYS A O 1
ATOM 891 N N . GLU A 1 116 ? 0.072 2.963 7.680 1.00 57.50 116 GLU A N 1
ATOM 892 C CA . GLU A 1 116 ? 0.137 4.339 8.240 1.00 57.50 116 GLU A CA 1
ATOM 893 C C . GLU A 1 116 ? 0.725 5.438 7.320 1.00 57.50 116 GLU A C 1
ATOM 895 O O . GLU A 1 116 ? 0.771 6.615 7.654 1.00 57.50 116 GLU A O 1
ATOM 900 N N . THR A 1 117 ? 1.164 5.077 6.122 1.00 55.91 117 THR A N 1
ATOM 901 C CA . THR A 1 117 ? 1.805 5.923 5.114 1.00 55.91 117 THR A CA 1
ATOM 902 C C . THR A 1 117 ? 0.846 6.795 4.279 1.00 55.91 117 THR A C 1
ATOM 904 O O . THR A 1 117 ? 1.264 7.292 3.236 1.00 55.91 117 THR A O 1
ATOM 907 N N . MET A 1 118 ? -0.423 6.977 4.678 1.00 65.12 118 MET A N 1
ATOM 908 C CA . MET A 1 118 ? -1.444 7.756 3.934 1.00 65.12 118 MET A CA 1
ATOM 909 C C . MET A 1 118 ? -2.153 8.852 4.763 1.00 65.12 118 MET A C 1
ATOM 911 O O . MET A 1 118 ? -3.386 8.878 4.802 1.00 65.12 118 MET A O 1
ATOM 915 N N . PRO A 1 119 ? -1.439 9.779 5.430 1.00 55.19 119 PRO A N 1
ATOM 916 C CA . PRO A 1 119 ? -2.103 10.899 6.089 1.00 55.19 119 PRO A CA 1
ATOM 917 C C . PRO A 1 119 ? -2.736 11.828 5.033 1.00 55.19 119 PRO A C 1
ATOM 919 O O . PRO A 1 119 ? -2.067 12.239 4.088 1.00 55.19 119 PRO A O 1
ATOM 922 N N . ASN A 1 120 ? -4.015 12.172 5.220 1.00 67.81 120 ASN A N 1
ATOM 923 C CA . ASN A 1 120 ? -4.801 13.174 4.466 1.00 67.81 120 ASN A CA 1
ATOM 924 C C . ASN A 1 120 ? -5.492 12.741 3.161 1.00 67.81 120 ASN A C 1
ATOM 926 O O . ASN A 1 120 ? -5.902 13.607 2.399 1.00 67.81 120 ASN A O 1
ATOM 930 N N . ILE A 1 121 ? -5.693 11.446 2.912 1.00 73.25 121 ILE A N 1
ATOM 931 C CA . ILE A 1 121 ? -6.580 10.986 1.827 1.00 73.25 121 ILE A CA 1
ATOM 932 C C . ILE A 1 121 ? -7.781 10.240 2.399 1.00 73.25 121 ILE A C 1
ATOM 934 O O . ILE A 1 121 ? -7.629 9.480 3.355 1.00 73.25 121 ILE A O 1
ATOM 938 N N . LYS A 1 122 ? -8.968 10.411 1.807 1.00 78.62 122 LYS A N 1
ATOM 939 C CA . LYS A 1 122 ? -10.176 9.681 2.221 1.00 78.62 122 LYS A CA 1
ATOM 940 C C . LYS A 1 122 ? -10.377 8.450 1.349 1.00 78.62 122 LYS A C 1
ATOM 942 O O . LYS A 1 122 ? -10.619 8.584 0.151 1.00 78.62 122 LYS A O 1
ATOM 947 N N . ILE A 1 123 ? -10.315 7.252 1.931 1.00 79.00 123 ILE A N 1
ATOM 948 C CA . ILE A 1 123 ? -10.595 6.020 1.186 1.00 79.00 123 ILE A CA 1
ATOM 949 C C . ILE A 1 123 ? -12.078 5.973 0.804 1.00 79.00 123 ILE A C 1
ATOM 951 O O . ILE A 1 123 ? -12.960 6.138 1.645 1.00 79.00 123 ILE A O 1
ATOM 955 N N . ASP A 1 124 ? -12.336 5.746 -0.482 1.00 79.94 124 ASP A N 1
ATOM 956 C CA . ASP A 1 124 ? -13.676 5.557 -1.037 1.00 79.94 124 ASP A CA 1
ATOM 957 C C . ASP A 1 124 ? -14.040 4.070 -1.072 1.00 79.94 124 ASP A C 1
ATOM 959 O O . ASP A 1 124 ? -15.099 3.684 -0.583 1.00 79.94 124 ASP A O 1
ATOM 963 N N . LYS A 1 125 ? -13.143 3.235 -1.615 1.00 79.25 125 LYS A N 1
ATOM 964 C CA . LYS A 1 125 ? -13.291 1.773 -1.653 1.00 79.25 125 LYS A CA 1
ATOM 965 C C . LYS A 1 125 ? -11.953 1.059 -1.827 1.00 79.25 125 LYS A C 1
ATOM 967 O O . LYS A 1 125 ? -11.019 1.606 -2.418 1.00 79.25 125 LYS A O 1
ATOM 972 N N . ILE A 1 126 ? -11.897 -0.193 -1.375 1.00 79.25 126 ILE A N 1
ATOM 973 C CA . ILE A 1 126 ? -10.801 -1.129 -1.654 1.00 79.25 126 ILE A CA 1
ATOM 974 C C . ILE A 1 126 ? -11.379 -2.368 -2.329 1.00 79.25 126 ILE A C 1
ATOM 976 O O . ILE A 1 126 ? -12.272 -3.022 -1.796 1.00 79.25 126 ILE A O 1
ATOM 980 N N . GLU A 1 127 ? -10.855 -2.699 -3.503 1.00 86.25 127 GLU A N 1
ATOM 981 C CA . GLU A 1 127 ? -11.330 -3.813 -4.318 1.00 86.25 127 GLU A CA 1
ATOM 982 C C . GLU A 1 127 ? -10.245 -4.879 -4.406 1.00 86.25 127 GLU A C 1
ATOM 984 O O . GLU A 1 127 ? -9.146 -4.621 -4.898 1.00 86.25 127 GLU A O 1
ATOM 989 N N . ARG A 1 128 ? -10.546 -6.093 -3.933 1.00 83.44 128 ARG A N 1
ATOM 990 C CA . ARG A 1 128 ? -9.656 -7.243 -4.111 1.00 83.44 128 ARG A CA 1
ATOM 991 C C . ARG A 1 128 ? -9.709 -7.707 -5.559 1.00 83.44 128 ARG A C 1
ATOM 993 O O . ARG A 1 128 ? -10.775 -8.015 -6.082 1.00 83.44 128 ARG A O 1
ATOM 1000 N N . ILE A 1 129 ? -8.545 -7.837 -6.173 1.00 88.56 129 ILE A N 1
ATOM 1001 C CA . ILE A 1 129 ? -8.424 -8.299 -7.551 1.00 88.56 129 ILE A CA 1
ATOM 1002 C C . ILE A 1 129 ? -8.351 -9.824 -7.557 1.00 88.56 129 ILE A C 1
ATOM 1004 O O . ILE A 1 129 ? -7.558 -10.436 -6.833 1.00 88.56 129 ILE A O 1
ATOM 1008 N N . GLN A 1 130 ? -9.186 -10.446 -8.387 1.00 86.81 130 GLN A N 1
ATOM 1009 C CA . GLN A 1 130 ? -9.285 -11.899 -8.525 1.00 86.81 130 GLN A CA 1
ATOM 1010 C C . GLN A 1 130 ? -9.020 -12.326 -9.971 1.00 86.81 130 GLN A C 1
ATOM 1012 O O . GLN A 1 130 ? -9.916 -12.781 -10.676 1.00 86.81 130 GLN A O 1
ATOM 1017 N N . ASN A 1 131 ? -7.769 -12.194 -10.417 1.00 91.56 131 ASN A N 1
ATOM 1018 C CA . ASN A 1 131 ? -7.357 -12.651 -11.742 1.00 91.56 131 ASN A CA 1
ATOM 1019 C C . ASN A 1 131 ? -6.590 -13.979 -11.631 1.00 91.56 131 ASN A C 1
ATOM 1021 O O . ASN A 1 131 ? -5.405 -14.010 -11.290 1.00 91.56 131 ASN A O 1
ATOM 1025 N N . VAL A 1 132 ? -7.270 -15.091 -11.935 1.00 90.56 132 VAL A N 1
ATOM 1026 C CA . VAL A 1 132 ? -6.721 -16.454 -11.801 1.00 90.56 132 VAL A CA 1
ATOM 1027 C C . VAL A 1 132 ? -5.507 -16.681 -12.708 1.00 90.56 132 VAL A C 1
ATOM 1029 O O . VAL A 1 132 ? -4.551 -17.342 -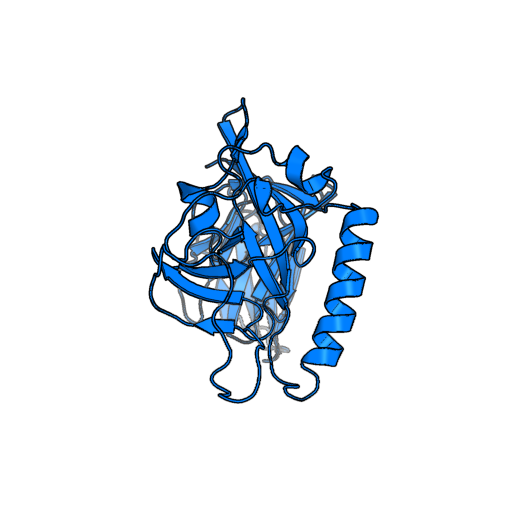12.303 1.00 90.56 132 VAL A O 1
ATOM 1032 N N . ARG A 1 133 ? -5.498 -16.108 -13.920 1.00 95.62 133 ARG A N 1
ATOM 1033 C CA . ARG A 1 133 ? -4.379 -16.258 -14.864 1.00 95.62 133 ARG A CA 1
ATOM 1034 C C . ARG A 1 133 ? -3.119 -15.576 -14.334 1.00 95.62 133 ARG A C 1
ATOM 1036 O O . ARG A 1 133 ? -2.060 -16.206 -14.290 1.00 95.62 133 ARG A O 1
ATOM 1043 N N . LEU A 1 134 ? -3.237 -14.325 -13.884 1.00 95.00 134 LEU A N 1
ATOM 1044 C CA . LEU A 1 134 ? -2.120 -13.592 -13.279 1.00 95.00 134 LEU A CA 1
ATOM 1045 C C . LEU A 1 134 ? -1.631 -14.280 -12.004 1.00 95.00 134 LEU A C 1
ATOM 1047 O O . LEU A 1 134 ? -0.424 -14.461 -11.829 1.00 95.00 134 LEU A O 1
ATOM 1051 N N . TRP A 1 135 ? -2.559 -14.737 -11.159 1.00 91.50 135 TRP A N 1
ATOM 1052 C CA . TRP A 1 135 ? -2.229 -15.469 -9.940 1.00 91.50 135 TRP A CA 1
ATOM 1053 C C . TRP A 1 135 ? -1.435 -16.744 -10.228 1.00 91.50 135 TRP A C 1
ATOM 1055 O O . TRP A 1 135 ? -0.428 -16.998 -9.573 1.00 91.50 135 TRP A O 1
ATOM 1065 N N . ASN A 1 136 ? -1.830 -17.529 -11.232 1.00 90.50 136 ASN A N 1
ATOM 1066 C CA . ASN A 1 136 ? -1.133 -18.767 -11.581 1.00 90.50 136 ASN A CA 1
ATOM 1067 C C . ASN A 1 136 ? 0.315 -18.507 -12.014 1.00 90.50 136 ASN A C 1
ATOM 1069 O O . ASN A 1 136 ? 1.230 -19.183 -11.535 1.00 90.50 136 ASN A O 1
ATOM 1073 N N . HIS A 1 137 ? 0.541 -17.505 -12.868 1.00 93.69 137 HIS A N 1
ATOM 1074 C CA . HIS A 1 137 ? 1.891 -17.113 -13.275 1.00 93.69 137 HIS A CA 1
ATOM 1075 C C . HIS A 1 137 ? 2.733 -16.635 -12.087 1.00 93.69 137 HIS A C 1
ATOM 1077 O O . HIS A 1 137 ? 3.857 -17.109 -11.897 1.00 93.69 137 HIS A O 1
ATOM 1083 N N . TYR A 1 138 ? 2.168 -15.755 -11.262 1.00 94.81 138 TYR A N 1
ATOM 1084 C CA . TYR A 1 138 ? 2.817 -15.242 -10.062 1.00 94.81 138 TYR A CA 1
ATOM 1085 C C . TYR A 1 138 ? 3.168 -16.365 -9.072 1.00 94.81 138 TYR A C 1
ATOM 1087 O O . TYR A 1 138 ? 4.305 -16.471 -8.614 1.00 94.81 138 TYR A O 1
ATOM 1095 N N . ALA A 1 139 ? 2.221 -17.257 -8.774 1.00 90.00 139 ALA A N 1
ATOM 1096 C CA . ALA A 1 139 ? 2.383 -18.334 -7.803 1.00 90.00 139 ALA A CA 1
ATOM 1097 C C . ALA A 1 139 ? 3.428 -19.373 -8.237 1.00 90.00 139 ALA A C 1
ATOM 1099 O O . ALA A 1 139 ? 4.138 -19.917 -7.385 1.00 90.00 139 ALA A O 1
ATOM 1100 N N . ILE A 1 140 ? 3.540 -19.654 -9.541 1.00 93.69 140 ILE A N 1
ATOM 1101 C CA . ILE A 1 140 ? 4.618 -20.491 -10.086 1.00 93.69 140 ILE A CA 1
ATOM 1102 C C . ILE A 1 140 ? 5.961 -19.798 -9.864 1.00 93.69 140 ILE A C 1
ATOM 1104 O O . ILE A 1 140 ? 6.842 -20.380 -9.225 1.00 93.69 140 ILE A O 1
ATOM 1108 N N . ARG A 1 141 ? 6.094 -18.534 -10.286 1.00 95.25 141 ARG A N 1
ATOM 1109 C CA . ARG A 1 141 ? 7.356 -17.798 -10.150 1.00 95.25 141 ARG A CA 1
ATOM 1110 C C . ARG A 1 141 ? 7.780 -17.631 -8.691 1.00 95.25 141 ARG A C 1
ATOM 1112 O O . ARG A 1 141 ? 8.956 -17.769 -8.369 1.00 95.25 141 ARG A O 1
ATOM 1119 N N . ARG A 1 142 ? 6.824 -17.411 -7.787 1.00 93.00 142 ARG A N 1
ATOM 1120 C CA . ARG A 1 142 ? 7.042 -17.360 -6.335 1.00 93.00 142 ARG A CA 1
ATOM 1121 C C . ARG A 1 142 ? 7.642 -18.660 -5.801 1.00 93.00 142 ARG A C 1
ATOM 1123 O O . ARG A 1 142 ? 8.578 -18.624 -5.005 1.00 93.00 142 ARG A O 1
ATOM 1130 N N . ARG A 1 143 ? 7.116 -19.814 -6.228 1.00 91.75 143 ARG A N 1
ATOM 1131 C CA . ARG A 1 143 ? 7.629 -21.137 -5.828 1.00 91.75 143 ARG A CA 1
ATOM 1132 C C . ARG A 1 143 ? 9.039 -21.388 -6.356 1.00 91.75 143 ARG A C 1
ATOM 1134 O O . ARG A 1 143 ? 9.860 -21.929 -5.622 1.00 91.75 143 ARG A O 1
ATOM 1141 N N . GLU A 1 144 ? 9.321 -20.997 -7.593 1.00 93.00 144 GLU A N 1
ATOM 1142 C CA . GLU A 1 144 ? 10.664 -21.091 -8.178 1.00 93.00 144 GLU A CA 1
ATOM 1143 C C . GLU A 1 144 ? 11.664 -20.217 -7.426 1.00 93.00 144 GLU A C 1
ATOM 1145 O O . GLU A 1 144 ? 12.699 -20.711 -6.990 1.00 93.00 144 GLU A O 1
ATOM 1150 N N . LEU A 1 145 ? 11.315 -18.954 -7.179 1.00 91.81 145 LEU A N 1
ATOM 1151 C CA . LEU A 1 145 ? 12.192 -18.016 -6.487 1.00 91.81 145 LEU A CA 1
ATOM 1152 C C . LEU A 1 145 ? 12.519 -18.476 -5.058 1.00 91.81 145 LEU A C 1
ATOM 1154 O O . LEU A 1 145 ? 13.668 -18.398 -4.629 1.00 91.81 145 LEU A O 1
ATOM 1158 N N . LYS A 1 146 ? 11.537 -19.038 -4.339 1.00 89.81 146 LYS A N 1
ATOM 1159 C CA . LYS A 1 146 ? 11.762 -19.671 -3.026 1.00 89.81 146 LYS A CA 1
ATOM 1160 C C . LYS A 1 146 ? 12.798 -20.794 -3.089 1.00 89.81 146 LYS A C 1
ATOM 1162 O O . LYS A 1 146 ? 13.607 -20.928 -2.177 1.00 89.81 146 LYS A O 1
ATOM 1167 N N . LYS A 1 147 ? 12.785 -21.602 -4.154 1.00 91.44 147 LYS A N 1
ATOM 1168 C CA . LYS A 1 147 ? 13.772 -22.673 -4.355 1.00 91.44 147 LYS A CA 1
ATOM 1169 C C . LYS A 1 147 ? 15.146 -22.109 -4.718 1.00 91.44 147 LYS A C 1
ATOM 1171 O O . LYS A 1 147 ? 16.138 -22.581 -4.170 1.00 91.44 147 LYS A O 1
ATOM 1176 N N . GLU A 1 148 ? 15.198 -21.103 -5.593 1.00 89.56 148 GLU A N 1
ATOM 1177 C CA . GLU A 1 148 ? 16.432 -20.412 -6.003 1.00 89.56 148 GLU A CA 1
ATOM 1178 C C . GLU A 1 148 ? 17.160 -19.787 -4.802 1.00 89.56 148 GLU A C 1
ATOM 1180 O O . GLU A 1 148 ? 18.382 -19.874 -4.704 1.00 89.56 148 GLU A O 1
ATOM 1185 N N . LEU A 1 149 ? 16.412 -19.202 -3.860 1.00 88.62 149 LEU A N 1
ATOM 1186 C CA . LEU A 1 149 ? 16.952 -18.465 -2.713 1.00 88.62 149 LEU A CA 1
ATOM 1187 C C . LEU A 1 149 ? 16.920 -19.263 -1.400 1.00 88.62 149 LEU A C 1
ATOM 1189 O O . LEU A 1 149 ? 17.113 -18.693 -0.330 1.00 88.62 149 LEU A O 1
ATOM 1193 N N . ARG A 1 150 ? 16.729 -20.589 -1.457 1.00 89.12 150 ARG A N 1
ATOM 1194 C CA . ARG A 1 150 ? 16.606 -21.461 -0.268 1.00 89.12 150 ARG A CA 1
ATOM 1195 C C . ARG A 1 150 ? 17.787 -21.380 0.707 1.00 89.12 150 ARG A C 1
ATOM 1197 O O . ARG A 1 150 ? 17.622 -21.659 1.887 1.00 89.12 150 ARG A O 1
ATOM 1204 N N . ALA A 1 151 ? 18.973 -21.023 0.208 1.00 87.81 151 ALA A N 1
ATOM 1205 C CA . ALA A 1 151 ? 20.189 -20.865 1.007 1.00 87.81 151 ALA A CA 1
ATOM 1206 C C . ALA A 1 151 ? 20.202 -19.566 1.839 1.00 87.81 151 ALA A C 1
ATOM 1208 O O . ALA A 1 151 ? 21.112 -19.359 2.634 1.00 87.81 151 ALA A O 1
ATOM 1209 N N . MET A 1 152 ? 19.201 -18.697 1.667 1.00 84.94 152 MET A N 1
ATOM 1210 C CA . MET A 1 152 ? 19.021 -17.444 2.401 1.00 84.94 152 MET A CA 1
ATOM 1211 C C . MET A 1 152 ? 17.648 -17.449 3.100 1.00 84.94 152 MET A C 1
ATOM 1213 O O . MET A 1 152 ? 16.747 -16.717 2.693 1.00 84.94 152 MET A O 1
ATOM 1217 N N . PRO A 1 153 ? 17.448 -18.284 4.138 1.00 75.56 153 PRO A N 1
ATOM 1218 C CA . PRO A 1 153 ? 16.126 -18.546 4.719 1.00 75.56 153 PRO A CA 1
ATOM 1219 C C . PRO A 1 153 ? 15.472 -17.320 5.375 1.00 75.56 153 PRO A C 1
ATOM 1221 O O . PRO A 1 153 ? 14.249 -17.249 5.437 1.00 75.56 153 PRO A O 1
ATOM 1224 N N . ASN A 1 154 ? 16.269 -16.342 5.815 1.00 81.69 154 ASN A N 1
ATOM 1225 C CA . ASN A 1 154 ? 15.783 -15.113 6.453 1.00 81.69 154 ASN A CA 1
ATOM 1226 C C . ASN A 1 154 ? 15.554 -13.962 5.457 1.00 81.69 154 ASN A C 1
ATOM 1228 O O . ASN A 1 154 ? 15.212 -12.853 5.863 1.00 81.69 154 ASN A O 1
ATOM 1232 N N . LEU A 1 155 ? 15.775 -14.187 4.158 1.00 85.06 155 LEU A N 1
ATOM 1233 C CA . LEU A 1 155 ? 15.589 -13.153 3.148 1.00 85.06 155 LEU A CA 1
ATOM 1234 C C . LEU A 1 155 ? 14.097 -12.912 2.903 1.00 85.06 155 LEU A C 1
ATOM 1236 O O . LEU A 1 155 ? 13.351 -13.824 2.539 1.00 85.06 155 LEU A O 1
ATOM 1240 N N . GLN A 1 156 ? 13.668 -11.658 3.032 1.00 86.69 156 GLN A N 1
ATOM 1241 C CA . GLN A 1 156 ? 12.318 -11.253 2.664 1.00 86.69 156 GLN A CA 1
ATOM 1242 C C . GLN A 1 156 ? 12.189 -11.174 1.136 1.00 86.69 156 GLN A C 1
ATOM 1244 O O . GLN A 1 156 ? 12.443 -10.147 0.513 1.00 86.69 156 GLN A O 1
ATOM 1249 N N . ILE A 1 157 ? 11.805 -12.294 0.524 1.00 91.62 157 ILE A N 1
ATOM 1250 C CA . ILE A 1 157 ? 11.727 -12.438 -0.939 1.00 91.62 157 ILE A CA 1
ATOM 1251 C C . ILE A 1 157 ? 10.500 -11.773 -1.580 1.00 91.62 157 ILE A C 1
ATOM 1253 O O . ILE A 1 157 ? 10.435 -11.655 -2.803 1.00 91.62 157 ILE A O 1
ATOM 1257 N N . GLU A 1 158 ? 9.496 -11.435 -0.774 1.00 92.75 158 GLU A N 1
ATOM 1258 C CA . GLU A 1 158 ? 8.197 -10.936 -1.211 1.00 92.75 158 GLU A CA 1
ATOM 1259 C C . GLU A 1 158 ? 7.813 -9.755 -0.328 1.00 92.75 158 GLU A C 1
ATOM 1261 O O . GLU A 1 158 ? 7.804 -9.864 0.900 1.00 92.75 158 GLU A O 1
ATOM 1266 N N . LEU A 1 159 ? 7.502 -8.632 -0.967 1.00 89.50 159 LEU A N 1
ATOM 1267 C CA . LEU A 1 159 ? 7.048 -7.420 -0.311 1.00 89.50 159 LEU A CA 1
ATOM 1268 C C . LEU A 1 159 ? 5.681 -7.023 -0.832 1.00 89.50 159 LEU A C 1
ATOM 1270 O O . LEU A 1 159 ? 5.367 -7.188 -2.007 1.00 89.50 159 LEU A O 1
ATOM 1274 N N . GLU A 1 160 ? 4.896 -6.430 0.051 1.00 88.81 160 GLU A N 1
ATOM 1275 C CA . GLU A 1 160 ? 3.680 -5.741 -0.335 1.00 88.81 160 GLU A CA 1
ATOM 1276 C C . GLU A 1 160 ? 3.968 -4.242 -0.465 1.00 88.81 160 GLU A C 1
ATOM 1278 O O . GLU A 1 160 ? 4.397 -3.603 0.507 1.00 88.81 160 GLU A O 1
ATOM 1283 N N . LEU A 1 161 ? 3.774 -3.713 -1.674 1.00 93.62 161 LEU A N 1
ATOM 1284 C CA . LEU A 1 161 ? 4.201 -2.375 -2.082 1.00 93.62 161 LEU A CA 1
ATOM 1285 C C . LEU A 1 161 ? 3.122 -1.667 -2.916 1.00 93.62 161 LEU A C 1
ATOM 1287 O O . LEU A 1 161 ? 2.277 -2.311 -3.540 1.00 93.62 161 LEU A O 1
ATOM 1291 N N . PHE A 1 162 ? 3.174 -0.337 -2.946 1.00 92.75 162 PHE A N 1
ATOM 1292 C CA . PHE A 1 162 ? 2.225 0.512 -3.661 1.00 92.75 162 PHE A CA 1
ATOM 1293 C C . PHE A 1 162 ? 2.696 0.835 -5.081 1.00 92.75 162 PHE A C 1
ATOM 1295 O O . PHE A 1 162 ? 3.892 1.004 -5.320 1.00 92.75 162 PHE A O 1
ATOM 1302 N N . HIS A 1 163 ? 1.752 0.947 -6.016 1.00 95.38 163 HIS A N 1
ATOM 1303 C CA . HIS A 1 163 ? 2.019 1.363 -7.392 1.00 95.38 163 HIS A CA 1
ATOM 1304 C C . HIS A 1 163 ? 0.891 2.241 -7.930 1.00 95.38 163 HIS A C 1
ATOM 1306 O O . HIS A 1 163 ? -0.262 1.815 -8.007 1.00 95.38 163 HIS A O 1
ATOM 1312 N N . GLY A 1 164 ? 1.228 3.459 -8.341 1.00 93.12 164 GLY A N 1
ATOM 1313 C CA . GLY A 1 164 ? 0.330 4.319 -9.102 1.00 93.12 164 GLY A CA 1
ATOM 1314 C C . GLY A 1 164 ? 0.617 4.204 -10.599 1.00 93.12 164 GLY A C 1
ATOM 1315 O O . GLY A 1 164 ? 1.769 4.316 -11.010 1.00 93.12 164 GLY A O 1
ATOM 1316 N N . THR A 1 165 ? -0.416 3.992 -11.416 1.00 93.25 165 THR A N 1
ATOM 1317 C CA . THR A 1 165 ? -0.257 3.827 -12.873 1.00 93.25 165 THR A CA 1
ATOM 1318 C C . THR A 1 165 ? -0.239 5.143 -13.652 1.00 93.25 165 THR A C 1
ATOM 1320 O O . THR A 1 165 ? 0.115 5.134 -14.830 1.00 93.25 165 THR A O 1
ATOM 1323 N N . ARG A 1 166 ? -0.592 6.264 -13.004 1.00 91.38 166 ARG A N 1
ATOM 1324 C CA . ARG A 1 166 ? -0.655 7.663 -13.471 1.00 91.38 166 ARG A CA 1
ATOM 1325 C C . ARG A 1 166 ? -1.435 7.897 -14.765 1.00 91.38 166 ARG A C 1
ATOM 1327 O O . ARG A 1 166 ? -2.444 8.589 -14.753 1.00 91.38 166 ARG A O 1
ATOM 1334 N N . ILE A 1 167 ? -0.941 7.352 -15.869 1.00 90.56 167 ILE A N 1
ATOM 1335 C CA . ILE A 1 167 ? -1.445 7.521 -17.234 1.00 90.56 167 ILE A CA 1
ATOM 1336 C C . ILE A 1 167 ? -2.182 6.256 -17.696 1.00 90.56 167 ILE A C 1
ATOM 1338 O O . ILE A 1 167 ? -3.192 6.353 -18.388 1.00 90.56 167 ILE A O 1
ATOM 1342 N N . THR A 1 168 ? -1.716 5.072 -17.292 1.00 92.62 168 THR A N 1
ATOM 1343 C CA . THR A 1 168 ? -2.310 3.800 -17.719 1.00 92.62 168 THR A CA 1
ATOM 1344 C C . THR A 1 168 ? -3.574 3.503 -16.907 1.00 92.62 168 THR A C 1
ATOM 1346 O O . THR A 1 168 ? -3.497 3.482 -15.671 1.00 92.62 168 THR A O 1
ATOM 1349 N N . PRO A 1 169 ? -4.732 3.241 -17.546 1.00 95.75 169 PRO A N 1
ATOM 1350 C CA . PRO A 1 169 ? -5.935 2.830 -16.833 1.00 95.75 169 PRO A CA 1
ATOM 1351 C C . PRO A 1 169 ? -5.676 1.569 -15.992 1.00 95.75 169 PRO A C 1
ATOM 1353 O O . PRO A 1 169 ? -5.127 0.599 -16.517 1.00 95.75 169 PRO A O 1
ATOM 1356 N N . PRO A 1 170 ? -6.090 1.521 -14.711 1.00 97.06 170 PRO A N 1
ATOM 1357 C CA . PRO A 1 170 ? -5.898 0.342 -13.865 1.00 97.06 170 PRO A CA 1
ATOM 1358 C C . PRO A 1 170 ? -6.450 -0.962 -14.461 1.00 97.06 170 PRO A C 1
ATOM 1360 O O . PRO A 1 170 ? -5.901 -2.031 -14.195 1.00 97.06 170 PRO A O 1
ATOM 1363 N N . SER A 1 171 ? -7.484 -0.890 -15.308 1.00 96.06 171 SER A N 1
ATOM 1364 C CA . SER A 1 171 ? -8.038 -2.047 -16.024 1.00 96.06 171 SER A CA 1
ATOM 1365 C C . SER A 1 171 ? -7.030 -2.754 -16.921 1.00 96.06 171 SER A C 1
ATOM 1367 O O . SER A 1 171 ? -7.053 -3.980 -16.977 1.00 96.06 171 SER A O 1
ATOM 1369 N N . GLU A 1 172 ? -6.103 -2.024 -17.543 1.00 95.75 172 GLU A N 1
ATOM 1370 C CA . GLU A 1 172 ? -5.033 -2.615 -18.359 1.00 95.75 172 GLU A CA 1
ATOM 1371 C C . GLU A 1 172 ? -4.083 -3.476 -17.519 1.00 95.75 172 GLU A C 1
ATOM 1373 O O . GLU A 1 172 ? -3.485 -4.424 -18.019 1.00 95.75 172 GLU A O 1
ATOM 1378 N N . VAL A 1 173 ? -3.973 -3.190 -16.218 1.00 96.88 173 VAL A N 1
ATOM 1379 C CA . VAL A 1 173 ? -3.168 -3.988 -15.291 1.00 96.88 173 VAL A CA 1
ATOM 1380 C C . VAL A 1 173 ? -3.966 -5.189 -14.790 1.00 96.88 173 VAL A C 1
ATOM 1382 O O . VAL A 1 173 ? -3.530 -6.324 -14.948 1.00 96.88 173 VAL A O 1
ATOM 1385 N N . TYR A 1 174 ? -5.137 -4.989 -14.177 1.00 95.38 174 TYR A N 1
ATOM 1386 C CA . TYR A 1 174 ? -5.827 -6.102 -13.507 1.00 95.38 174 TYR A CA 1
ATOM 1387 C C . TYR A 1 174 ? -6.556 -7.062 -14.462 1.00 95.38 174 TYR A C 1
ATOM 1389 O O . TYR A 1 174 ? -6.750 -8.224 -14.096 1.00 95.38 174 TYR A O 1
ATOM 1397 N N . ASN A 1 175 ? -6.919 -6.626 -15.676 1.00 94.19 175 ASN A N 1
ATOM 1398 C CA . ASN A 1 175 ? -7.461 -7.496 -16.732 1.00 94.19 175 ASN A CA 1
ATOM 1399 C C . ASN A 1 175 ? -6.406 -7.907 -17.771 1.00 94.19 175 ASN A C 1
ATOM 1401 O O . ASN A 1 175 ? -6.687 -8.773 -18.598 1.00 94.19 175 ASN A O 1
ATOM 1405 N N . GLY A 1 176 ? -5.216 -7.304 -17.739 1.00 90.31 176 GLY A N 1
ATOM 1406 C CA . GLY A 1 176 ? -4.173 -7.532 -18.732 1.00 90.31 176 GLY A CA 1
ATOM 1407 C C . GLY A 1 176 ? -3.538 -8.920 -18.667 1.00 90.31 176 GLY A C 1
ATOM 1408 O O . GLY A 1 176 ? -3.548 -9.608 -17.645 1.00 90.31 176 GLY A O 1
ATOM 1409 N N . ASP A 1 177 ? -2.900 -9.302 -19.771 1.00 88.00 177 ASP A N 1
ATOM 1410 C CA . ASP A 1 177 ? -2.233 -10.596 -19.943 1.00 88.00 177 ASP A CA 1
ATOM 1411 C C . ASP A 1 177 ? -1.010 -10.791 -19.032 1.00 88.00 177 ASP A C 1
ATOM 1413 O O . ASP A 1 177 ? -0.710 -11.915 -18.612 1.00 88.00 177 ASP A O 1
ATOM 1417 N N . TYR A 1 178 ? -0.297 -9.701 -18.734 1.00 89.06 178 TYR A N 1
ATOM 1418 C CA . TYR A 1 178 ? 0.954 -9.708 -17.967 1.00 89.06 178 TYR A CA 1
ATOM 1419 C C . TYR A 1 178 ? 0.860 -8.996 -16.616 1.00 89.06 178 TYR A C 1
ATOM 1421 O O . TYR A 1 178 ? 1.816 -9.055 -15.838 1.00 89.06 178 TYR A O 1
ATOM 1429 N N . GLY A 1 179 ? -0.278 -8.372 -16.305 1.00 94.88 179 GLY A N 1
ATOM 1430 C CA . GLY A 1 179 ? -0.413 -7.534 -15.124 1.00 94.88 179 GLY A CA 1
ATOM 1431 C C . GLY A 1 179 ? 0.400 -6.255 -15.289 1.00 94.88 179 GLY A C 1
ATOM 1432 O O . GLY A 1 179 ? 0.187 -5.483 -16.219 1.00 94.88 179 GLY A O 1
ATOM 1433 N N . PHE A 1 180 ? 1.370 -6.051 -14.401 1.00 95.56 180 PHE A N 1
ATOM 1434 C CA . PHE A 1 180 ? 2.364 -4.998 -14.577 1.00 95.56 180 PHE A CA 1
ATOM 1435 C C . PHE A 1 180 ? 3.354 -5.404 -15.677 1.00 95.56 180 PHE A C 1
ATOM 1437 O O . PHE A 1 180 ? 4.189 -6.290 -15.471 1.00 95.56 180 PHE A O 1
ATOM 1444 N N . ASP A 1 181 ? 3.235 -4.771 -16.844 1.00 92.62 181 ASP A N 1
ATOM 1445 C CA . ASP A 1 181 ? 4.028 -5.090 -18.032 1.00 92.62 181 ASP A CA 1
ATOM 1446 C C . ASP A 1 181 ? 5.192 -4.110 -18.228 1.00 92.62 181 ASP A C 1
ATOM 1448 O O . ASP A 1 181 ? 5.014 -2.890 -18.267 1.00 92.62 181 ASP A O 1
ATOM 1452 N N . MET A 1 182 ? 6.393 -4.658 -18.410 1.00 92.44 182 MET A N 1
ATOM 1453 C CA . MET A 1 182 ? 7.600 -3.915 -18.759 1.00 92.44 182 MET A CA 1
ATOM 1454 C C . MET A 1 182 ? 7.445 -3.094 -20.046 1.00 92.44 182 MET A C 1
ATOM 1456 O O . MET A 1 182 ? 8.108 -2.065 -20.173 1.00 92.44 182 MET A O 1
ATOM 1460 N N . THR A 1 183 ? 6.581 -3.491 -20.987 1.00 88.44 183 THR A N 1
ATOM 1461 C CA . THR A 1 183 ? 6.372 -2.741 -22.242 1.00 88.44 183 THR A CA 1
ATOM 1462 C C . THR A 1 183 ? 5.707 -1.380 -22.037 1.00 88.44 183 THR A C 1
ATOM 1464 O O . THR A 1 183 ? 5.831 -0.519 -22.903 1.00 88.44 183 THR A O 1
ATOM 1467 N N . PHE A 1 184 ? 5.035 -1.165 -20.901 1.00 86.44 184 PHE A N 1
ATOM 1468 C CA . PHE A 1 184 ? 4.421 0.119 -20.540 1.00 86.44 184 PHE A CA 1
ATOM 1469 C C . PHE A 1 184 ? 5.312 0.981 -19.635 1.00 86.44 184 PHE A C 1
ATOM 1471 O O . PHE A 1 184 ? 4.881 2.034 -19.166 1.00 86.44 184 PHE A O 1
ATOM 1478 N N . THR A 1 185 ? 6.546 0.549 -19.358 1.00 88.44 185 THR A N 1
ATOM 1479 C CA . THR A 1 185 ? 7.457 1.288 -18.473 1.00 88.44 185 THR A CA 1
ATOM 1480 C C . THR A 1 185 ? 8.210 2.3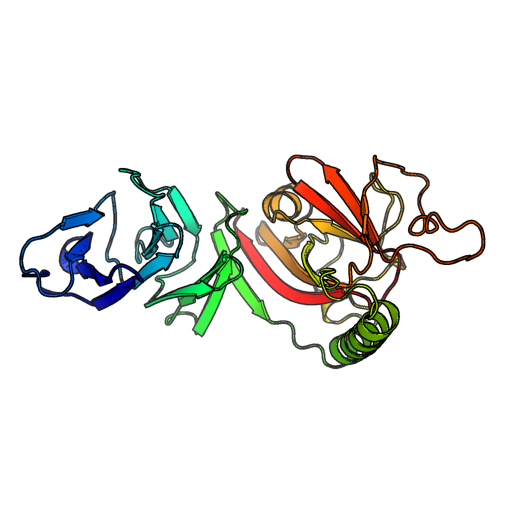87 -19.216 1.00 88.44 185 THR A C 1
ATOM 1482 O O . THR A 1 185 ? 8.593 2.246 -20.378 1.00 88.44 185 THR A O 1
ATOM 1485 N N . SER A 1 186 ? 8.453 3.494 -18.519 1.00 88.19 186 SER A N 1
ATOM 1486 C CA . SER A 1 186 ? 9.292 4.601 -18.975 1.00 88.19 186 SER A CA 1
ATOM 1487 C C . SER A 1 186 ? 10.535 4.733 -18.090 1.00 88.19 186 SER A C 1
ATOM 1489 O O . SER A 1 186 ? 10.688 4.036 -17.084 1.00 88.19 186 SER A O 1
ATOM 1491 N N . SER A 1 187 ? 11.477 5.590 -18.491 1.00 89.94 187 SER A N 1
ATOM 1492 C CA . SER A 1 187 ? 12.705 5.806 -17.723 1.00 89.94 187 SER A CA 1
ATOM 1493 C C . SER A 1 187 ? 12.405 6.479 -16.382 1.00 89.94 187 SER A C 1
ATOM 1495 O O . SER A 1 187 ? 11.757 7.522 -16.348 1.00 89.94 187 SER A O 1
ATOM 1497 N N . GLY A 1 188 ? 12.949 5.925 -15.299 1.00 92.50 188 GLY A N 1
ATOM 1498 C CA . GLY A 1 188 ? 12.969 6.539 -13.970 1.00 92.50 188 GLY A CA 1
ATOM 1499 C C . GLY A 1 188 ? 14.385 6.635 -13.394 1.00 92.50 188 GLY A C 1
ATOM 1500 O O . GLY A 1 188 ? 15.374 6.416 -14.097 1.00 92.50 188 GLY A O 1
ATOM 1501 N N . LEU A 1 189 ? 14.484 6.953 -12.098 1.00 95.31 189 LEU A N 1
ATOM 1502 C CA . LEU A 1 189 ? 15.757 7.157 -11.387 1.00 95.31 189 LEU A CA 1
ATOM 1503 C C . LEU A 1 189 ? 16.661 5.911 -11.355 1.00 95.31 189 LEU A C 1
ATOM 1505 O O . LEU A 1 189 ? 17.877 6.050 -11.300 1.00 95.31 189 LEU A O 1
ATOM 1509 N N . TRP A 1 190 ? 16.089 4.710 -11.433 1.00 97.81 190 TRP A N 1
ATOM 1510 C CA . TRP A 1 190 ? 16.805 3.434 -11.556 1.00 97.81 190 TRP A CA 1
ATOM 1511 C C . TRP A 1 190 ? 16.532 2.791 -12.928 1.00 97.81 190 TRP A C 1
ATOM 1513 O O . TRP A 1 190 ? 16.383 1.582 -13.057 1.00 97.81 190 TRP A O 1
ATOM 1523 N N . GLY A 1 191 ? 16.408 3.608 -13.976 1.00 96.56 191 GLY A N 1
ATOM 1524 C CA . GLY A 1 191 ? 16.271 3.148 -15.355 1.00 96.56 191 GLY A CA 1
ATOM 1525 C C . GLY A 1 191 ? 14.874 2.646 -15.724 1.00 96.56 191 GLY A C 1
ATOM 1526 O O . GLY A 1 191 ? 13.873 3.097 -15.164 1.00 96.56 191 GLY A O 1
ATOM 1527 N N . ILE A 1 192 ? 14.795 1.761 -16.722 1.00 96.62 192 ILE A N 1
ATOM 1528 C CA . ILE A 1 192 ? 13.525 1.268 -17.283 1.00 96.62 192 ILE A CA 1
ATOM 1529 C C . ILE A 1 192 ? 13.121 -0.015 -16.561 1.00 96.62 192 ILE A C 1
ATOM 1531 O O . ILE A 1 192 ? 13.700 -1.074 -16.804 1.00 96.62 192 ILE A O 1
ATOM 1535 N N . GLY A 1 193 ? 12.134 0.094 -15.679 1.00 96.50 193 GLY A N 1
ATOM 1536 C CA . GLY A 1 193 ? 11.592 -1.000 -14.881 1.00 96.50 193 GLY A CA 1
ATOM 1537 C C . GLY A 1 193 ? 10.240 -0.627 -14.285 1.00 96.50 193 GLY A C 1
ATOM 1538 O O . GLY A 1 193 ? 9.755 0.488 -14.473 1.00 96.50 193 GLY A O 1
ATOM 1539 N N . ILE A 1 194 ? 9.621 -1.559 -13.566 1.00 97.00 194 ILE A N 1
ATOM 1540 C CA . ILE A 1 194 ? 8.343 -1.327 -12.888 1.00 97.00 194 ILE A CA 1
ATOM 1541 C C . ILE A 1 194 ? 8.642 -0.926 -11.443 1.00 97.00 194 ILE A C 1
ATOM 1543 O O . ILE A 1 194 ? 9.254 -1.693 -10.696 1.00 97.00 194 ILE A O 1
ATOM 1547 N N . TYR A 1 195 ? 8.216 0.279 -11.071 1.00 96.94 195 TYR A N 1
ATOM 1548 C CA . TYR A 1 195 ? 8.521 0.909 -9.790 1.00 96.94 195 TYR A CA 1
ATOM 1549 C C . TYR A 1 195 ? 7.414 0.662 -8.774 1.00 96.94 195 TYR A C 1
ATOM 1551 O O . TYR A 1 195 ? 6.234 0.808 -9.085 1.00 96.94 195 TYR A O 1
ATOM 1559 N N . PHE A 1 196 ? 7.806 0.352 -7.545 1.00 97.31 196 PHE A N 1
ATOM 1560 C CA . PHE A 1 196 ? 6.906 0.164 -6.418 1.00 97.31 196 PHE A CA 1
ATOM 1561 C C . PHE A 1 196 ? 7.429 0.922 -5.204 1.00 97.31 196 PHE A C 1
ATOM 1563 O O . PHE A 1 196 ? 8.629 0.913 -4.937 1.00 97.31 196 PHE A O 1
ATOM 1570 N N . ALA A 1 197 ? 6.541 1.553 -4.447 1.00 93.00 197 ALA A N 1
ATOM 1571 C CA . ALA A 1 197 ? 6.898 2.320 -3.263 1.00 93.00 197 ALA A CA 1
ATOM 1572 C C . ALA A 1 197 ? 6.521 1.579 -1.982 1.00 93.00 197 ALA A C 1
ATOM 1574 O O . ALA A 1 197 ? 5.457 0.964 -1.888 1.00 93.00 197 ALA A O 1
ATOM 1575 N N . LYS A 1 198 ? 7.382 1.667 -0.967 1.00 86.88 198 LYS A N 1
ATOM 1576 C CA . LYS A 1 198 ? 7.059 1.199 0.382 1.00 86.88 198 LYS A CA 1
ATOM 1577 C C . LYS A 1 198 ? 5.980 2.072 1.020 1.00 86.88 198 LYS A C 1
ATOM 1579 O O . LYS A 1 198 ? 5.063 1.534 1.640 1.00 86.88 198 LYS A O 1
ATOM 1584 N N . ASN A 1 199 ? 6.080 3.387 0.829 1.00 80.12 199 ASN A N 1
ATOM 1585 C CA . ASN A 1 199 ? 5.139 4.348 1.381 1.00 80.12 199 ASN A CA 1
ATOM 1586 C C . ASN A 1 199 ? 4.071 4.675 0.344 1.00 80.12 199 ASN A C 1
ATOM 1588 O O . ASN A 1 199 ? 4.369 5.035 -0.797 1.00 80.12 199 ASN A O 1
ATOM 1592 N N . ALA A 1 200 ? 2.813 4.575 0.750 1.00 82.69 200 ALA A N 1
ATOM 1593 C CA . ALA A 1 200 ? 1.696 4.866 -0.125 1.00 82.69 200 ALA A CA 1
ATOM 1594 C C . ALA A 1 200 ? 1.631 6.341 -0.528 1.00 82.69 200 ALA A C 1
ATOM 1596 O O . ALA A 1 200 ? 1.311 6.617 -1.679 1.00 82.69 200 ALA A O 1
ATOM 1597 N N . SER A 1 201 ? 1.997 7.272 0.364 1.00 80.12 201 SER A N 1
ATOM 1598 C CA . SER A 1 201 ? 2.066 8.714 0.079 1.00 80.12 201 SER A CA 1
ATOM 1599 C C . SER A 1 201 ? 2.815 9.030 -1.218 1.00 80.12 201 SER A C 1
ATOM 1601 O O . SER A 1 201 ? 2.345 9.851 -2.003 1.00 80.12 201 SER A O 1
ATOM 1603 N N . TYR A 1 202 ? 3.912 8.313 -1.491 1.00 84.19 202 TYR A N 1
ATOM 1604 C CA . TYR A 1 202 ? 4.679 8.443 -2.729 1.00 84.19 202 TYR A CA 1
ATOM 1605 C C . TYR A 1 202 ? 3.816 8.122 -3.955 1.00 84.19 202 TYR A C 1
ATOM 1607 O O . TYR A 1 202 ? 3.676 8.942 -4.860 1.00 84.19 202 TYR A O 1
ATOM 1615 N N . SER A 1 203 ? 3.171 6.950 -3.958 1.00 85.94 203 SER A N 1
ATOM 1616 C CA . SER A 1 203 ? 2.320 6.516 -5.073 1.00 85.94 203 SER A CA 1
ATOM 1617 C C . SER A 1 203 ? 1.046 7.358 -5.197 1.00 85.94 203 SER A C 1
ATOM 1619 O O . SER A 1 203 ? 0.645 7.689 -6.308 1.00 85.94 203 SER A O 1
ATOM 1621 N N . CYS A 1 204 ? 0.427 7.739 -4.079 1.00 84.56 204 CYS A N 1
ATOM 1622 C CA . CYS A 1 204 ? -0.816 8.508 -4.037 1.00 84.56 204 CYS A CA 1
ATOM 1623 C C . CYS A 1 204 ? -0.641 9.960 -4.499 1.00 84.56 204 CYS A C 1
ATOM 1625 O O . CYS A 1 204 ? -1.528 10.493 -5.169 1.00 84.56 204 CYS A O 1
ATOM 1627 N N . GLY A 1 205 ? 0.489 10.590 -4.163 1.00 82.00 205 GLY A N 1
ATOM 1628 C CA . GLY A 1 205 ? 0.761 11.987 -4.495 1.00 82.00 205 GLY A CA 1
ATOM 1629 C C . GLY A 1 205 ? 0.917 12.203 -5.998 1.00 82.00 205 GLY A C 1
ATOM 1630 O O . GLY A 1 205 ? 0.076 12.845 -6.633 1.00 82.00 205 GLY A O 1
ATOM 1631 N N . SER A 1 206 ? 1.974 11.623 -6.570 1.00 82.38 206 SER A N 1
ATOM 1632 C CA . SER A 1 206 ? 2.428 11.954 -7.930 1.00 82.38 206 SER A CA 1
ATOM 1633 C C . SER A 1 206 ? 2.074 10.910 -8.992 1.00 82.38 206 SER A C 1
ATOM 1635 O O . SER A 1 206 ? 2.152 11.205 -10.187 1.00 82.38 206 SER A O 1
ATOM 1637 N N . TYR A 1 207 ? 1.694 9.694 -8.584 1.00 90.81 207 TYR A N 1
ATOM 1638 C CA . TYR A 1 207 ? 1.580 8.555 -9.502 1.00 90.81 207 TYR A CA 1
ATOM 1639 C C . TYR A 1 207 ? 0.189 7.921 -9.553 1.00 90.81 207 TYR A C 1
ATOM 1641 O O . TYR A 1 207 ? -0.051 7.070 -10.404 1.00 90.81 207 TYR A O 1
ATOM 1649 N N . ALA A 1 208 ? -0.749 8.304 -8.691 1.00 93.50 208 ALA A N 1
ATOM 1650 C CA . ALA A 1 208 ? -2.087 7.731 -8.719 1.00 93.50 208 ALA A CA 1
ATOM 1651 C C . ALA A 1 208 ? -2.825 8.087 -10.018 1.00 93.50 208 ALA A C 1
ATOM 1653 O O . ALA A 1 208 ? -2.663 9.177 -10.570 1.00 93.50 208 ALA A O 1
ATOM 1654 N N . TYR A 1 209 ? -3.638 7.151 -10.500 1.00 96.69 209 TYR A N 1
ATOM 1655 C CA . TYR A 1 209 ? -4.474 7.353 -11.679 1.00 96.69 209 TYR A CA 1
ATOM 1656 C C . TYR A 1 209 ? -5.706 8.178 -11.311 1.00 96.69 209 TYR A C 1
ATOM 1658 O O . TYR A 1 209 ? -6.384 7.848 -10.340 1.00 96.69 209 TYR A O 1
ATOM 1666 N N . THR A 1 210 ? -6.012 9.225 -12.074 1.00 96.56 210 THR A N 1
ATOM 1667 C CA . THR A 1 210 ? -7.170 10.096 -11.816 1.00 96.56 210 THR A CA 1
ATOM 1668 C C . THR A 1 210 ? -8.367 9.649 -12.650 1.00 96.56 210 THR A C 1
ATOM 1670 O O . THR A 1 210 ? -8.304 9.620 -13.877 1.00 96.56 210 THR A O 1
ATOM 1673 N N . LEU A 1 211 ? -9.473 9.323 -11.983 1.00 96.31 211 LEU A N 1
ATOM 1674 C CA . LEU A 1 211 ? -10.755 9.007 -12.608 1.00 96.31 211 LEU A CA 1
ATOM 1675 C C . LEU A 1 211 ? -11.462 10.283 -13.106 1.00 96.31 211 LEU A C 1
ATOM 1677 O O . LEU A 1 211 ? -11.229 11.363 -12.559 1.00 96.31 211 LEU A O 1
ATOM 1681 N N . PRO A 1 212 ? -12.407 10.175 -14.063 1.00 95.88 212 PRO A N 1
ATOM 1682 C CA . PRO A 1 212 ? -13.155 11.330 -14.577 1.00 95.88 212 PRO A CA 1
ATOM 1683 C C . PRO A 1 212 ? -13.907 12.138 -13.507 1.00 95.88 212 PRO A C 1
ATOM 1685 O O . PRO A 1 212 ? -14.151 13.324 -13.684 1.00 95.88 212 PRO A O 1
ATOM 1688 N N . ASN A 1 213 ? -14.265 11.507 -12.386 1.00 94.81 213 ASN A N 1
ATOM 1689 C CA . ASN A 1 213 ? -14.950 12.142 -11.257 1.00 94.81 213 ASN A CA 1
ATOM 1690 C C . ASN A 1 213 ? -13.993 12.758 -10.214 1.00 94.81 213 ASN A C 1
ATOM 1692 O O . ASN A 1 213 ? -14.431 13.096 -9.117 1.00 94.81 213 ASN A O 1
ATOM 1696 N N . GLY A 1 214 ? -12.693 12.846 -10.510 1.00 94.50 214 GLY A N 1
ATOM 1697 C CA . GLY A 1 214 ? -11.673 13.419 -9.627 1.00 94.50 214 GLY A CA 1
ATOM 1698 C C . GLY A 1 214 ? -11.148 12.480 -8.535 1.00 94.50 214 GLY A C 1
ATOM 1699 O O . GLY A 1 214 ? -10.138 12.795 -7.906 1.00 94.50 214 GLY A O 1
ATOM 1700 N N . LYS A 1 215 ? -11.768 11.309 -8.325 1.00 94.81 215 LYS A N 1
ATOM 1701 C CA . LYS A 1 215 ? -11.218 10.272 -7.437 1.00 94.81 215 LYS A CA 1
ATOM 1702 C C . LYS A 1 215 ? -9.917 9.722 -8.016 1.00 94.81 215 LYS A C 1
ATOM 1704 O O . LYS A 1 215 ? -9.717 9.714 -9.229 1.00 94.81 215 LYS A O 1
ATOM 1709 N N . LYS A 1 216 ? -9.040 9.219 -7.156 1.00 95.00 216 LYS A N 1
ATOM 1710 C CA . LYS A 1 216 ? -7.750 8.651 -7.541 1.00 95.00 216 LYS A CA 1
ATOM 1711 C C . LYS A 1 216 ? -7.657 7.171 -7.205 1.00 95.00 216 LYS A C 1
ATOM 1713 O O . LYS A 1 216 ? -8.326 6.698 -6.289 1.00 95.00 216 LYS A O 1
ATOM 1718 N N . GLN A 1 217 ? -6.834 6.444 -7.956 1.00 95.31 217 GLN A N 1
ATOM 1719 C CA . GLN A 1 217 ? -6.625 5.010 -7.792 1.00 95.31 217 GLN A CA 1
ATOM 1720 C C . GLN A 1 217 ? -5.142 4.640 -7.696 1.00 95.31 217 GLN A C 1
ATOM 1722 O O . GLN A 1 217 ? -4.306 5.148 -8.448 1.00 95.31 217 GLN A O 1
ATOM 1727 N N . VAL A 1 218 ? -4.830 3.724 -6.779 1.00 94.88 218 VAL A N 1
ATOM 1728 C CA . VAL A 1 218 ? -3.492 3.153 -6.562 1.00 94.88 218 VAL A CA 1
ATOM 1729 C C . VAL A 1 218 ? -3.605 1.649 -6.308 1.00 94.88 218 VAL A C 1
ATOM 1731 O O . VAL A 1 218 ? -4.576 1.186 -5.709 1.00 94.88 218 VAL A O 1
ATOM 1734 N N . PHE A 1 219 ? -2.623 0.872 -6.754 1.00 95.94 219 PHE A N 1
ATOM 1735 C CA . PHE A 1 219 ? -2.536 -0.551 -6.442 1.00 95.94 219 PHE A CA 1
ATOM 1736 C C . PHE A 1 219 ? -1.768 -0.797 -5.149 1.00 95.94 219 PHE A C 1
ATOM 1738 O O . PHE A 1 219 ? -0.747 -0.156 -4.897 1.00 95.94 219 PHE A O 1
ATOM 1745 N N . LEU A 1 220 ? -2.210 -1.808 -4.403 1.00 92.69 220 LEU A N 1
ATOM 1746 C CA . LEU A 1 220 ? -1.389 -2.544 -3.447 1.00 92.69 220 LEU A CA 1
ATOM 1747 C C . LEU A 1 220 ? -1.065 -3.906 -4.067 1.00 92.69 220 LEU A C 1
ATOM 1749 O O . LEU A 1 220 ? -1.973 -4.665 -4.420 1.00 92.69 220 LEU A O 1
ATOM 1753 N N . ALA A 1 221 ? 0.220 -4.198 -4.249 1.00 95.88 221 ALA A N 1
ATOM 1754 C CA . ALA A 1 221 ? 0.687 -5.348 -5.013 1.00 95.88 221 ALA A CA 1
ATOM 1755 C C . ALA A 1 221 ? 1.642 -6.230 -4.206 1.00 95.88 221 ALA A C 1
ATOM 1757 O O . ALA A 1 221 ? 2.475 -5.734 -3.448 1.00 95.88 221 ALA A O 1
ATOM 1758 N N . GLN A 1 222 ? 1.558 -7.543 -4.426 1.00 95.44 222 GLN A N 1
ATOM 1759 C CA . GLN A 1 222 ? 2.570 -8.499 -3.984 1.00 95.44 222 GLN A CA 1
ATOM 1760 C C . GLN A 1 222 ? 3.712 -8.541 -5.002 1.00 95.44 222 GLN A C 1
ATOM 1762 O O . GLN A 1 222 ? 3.514 -8.934 -6.152 1.00 95.44 222 GLN A O 1
ATOM 1767 N N . VAL A 1 223 ? 4.915 -8.162 -4.580 1.00 98.25 223 VAL A N 1
ATOM 1768 C CA . VAL A 1 223 ? 6.103 -8.005 -5.426 1.00 98.25 223 VAL A CA 1
ATOM 1769 C C . VAL A 1 223 ? 7.169 -9.006 -4.995 1.00 98.25 223 VAL A C 1
ATOM 1771 O O . VAL A 1 223 ? 7.620 -8.988 -3.851 1.00 98.25 223 VAL A O 1
ATOM 1774 N N . LEU A 1 224 ? 7.606 -9.872 -5.911 1.00 97.62 224 LEU A N 1
ATOM 1775 C CA . LEU A 1 224 ? 8.735 -10.780 -5.690 1.00 97.62 224 LEU A CA 1
ATOM 1776 C C . LEU A 1 224 ? 10.056 -10.019 -5.845 1.00 97.62 224 LEU A C 1
ATOM 1778 O O . LEU A 1 224 ? 10.673 -10.027 -6.912 1.00 97.62 224 LEU A O 1
ATOM 1782 N N . THR A 1 225 ? 10.481 -9.350 -4.778 1.00 97.12 225 THR A N 1
ATOM 1783 C CA . THR A 1 225 ? 11.731 -8.580 -4.736 1.00 97.12 225 THR A CA 1
ATOM 1784 C C . THR A 1 225 ? 12.971 -9.465 -4.671 1.00 97.12 225 THR A C 1
ATOM 1786 O O . THR A 1 225 ? 14.014 -9.077 -5.183 1.00 97.12 225 THR A O 1
ATOM 1789 N N . GLY A 1 226 ? 12.858 -10.675 -4.114 1.00 95.00 226 GLY A N 1
ATOM 1790 C CA . GLY A 1 226 ? 13.959 -11.637 -4.031 1.00 95.00 226 GLY A CA 1
ATOM 1791 C C . GLY A 1 226 ? 15.206 -11.057 -3.361 1.00 95.00 226 GLY A C 1
ATOM 1792 O O . GLY A 1 226 ? 15.098 -10.370 -2.346 1.00 95.00 226 GLY A O 1
ATOM 1793 N N . ASP A 1 227 ? 16.389 -11.336 -3.915 1.00 93.44 227 ASP A N 1
ATOM 1794 C CA . ASP A 1 227 ? 17.614 -10.667 -3.482 1.00 93.44 227 ASP A CA 1
ATOM 1795 C C . ASP A 1 227 ? 17.720 -9.267 -4.099 1.00 93.44 227 ASP A C 1
ATOM 1797 O O . ASP A 1 227 ? 17.841 -9.098 -5.315 1.00 93.44 227 ASP A O 1
ATOM 1801 N N . VAL A 1 228 ? 17.635 -8.258 -3.236 1.00 95.31 228 VAL A N 1
ATOM 1802 C CA . VAL A 1 228 ? 17.569 -6.846 -3.617 1.00 95.31 228 VAL A CA 1
ATOM 1803 C C . VAL A 1 228 ? 18.973 -6.250 -3.666 1.00 95.31 228 VAL A C 1
ATOM 1805 O O . VAL A 1 228 ? 19.736 -6.383 -2.711 1.00 95.31 228 VAL A O 1
ATOM 1808 N N . HIS A 1 229 ? 19.303 -5.555 -4.754 1.00 95.19 229 HIS A N 1
ATOM 1809 C CA . HIS A 1 229 ? 20.494 -4.712 -4.816 1.00 95.19 229 HIS A CA 1
ATOM 1810 C C . HIS A 1 229 ? 20.134 -3.271 -4.451 1.00 95.19 229 HIS A C 1
ATOM 1812 O O . HIS A 1 229 ? 19.465 -2.589 -5.226 1.00 95.19 229 HIS A O 1
ATOM 1818 N N . ASP A 1 230 ? 20.565 -2.820 -3.278 1.00 95.38 230 ASP A N 1
ATOM 1819 C CA . ASP A 1 230 ? 20.371 -1.439 -2.844 1.00 95.38 230 ASP A CA 1
ATOM 1820 C C . ASP A 1 230 ? 21.459 -0.539 -3.444 1.00 95.38 230 ASP A C 1
ATOM 1822 O O . ASP A 1 230 ? 22.652 -0.806 -3.266 1.00 95.38 230 ASP A O 1
ATOM 1826 N N . CYS A 1 231 ? 21.066 0.482 -4.208 1.00 94.62 231 CYS A N 1
ATOM 1827 C CA . CYS A 1 231 ? 22.016 1.360 -4.880 1.00 94.62 231 CYS A CA 1
ATOM 1828 C C . CYS A 1 231 ? 21.499 2.786 -5.083 1.00 94.62 231 CYS A C 1
ATOM 1830 O O . CYS A 1 231 ? 20.297 3.063 -5.099 1.00 94.62 231 CYS A O 1
ATOM 1832 N N . LYS A 1 232 ? 22.445 3.700 -5.329 1.00 95.31 232 LYS A N 1
ATOM 1833 C CA . LYS A 1 232 ? 22.142 5.051 -5.820 1.00 95.31 232 LYS A CA 1
ATOM 1834 C C . LYS A 1 232 ? 21.420 4.985 -7.171 1.00 95.31 232 LYS A C 1
ATOM 1836 O O . LYS A 1 232 ? 21.453 3.957 -7.851 1.00 95.31 232 LYS A O 1
ATOM 1841 N N . SER A 1 233 ? 20.774 6.086 -7.543 1.00 95.75 233 SER A N 1
ATOM 1842 C CA . SER A 1 233 ? 20.105 6.213 -8.836 1.00 95.75 233 SER A CA 1
ATOM 1843 C C . SER A 1 233 ? 21.079 5.971 -9.994 1.00 95.75 233 SER A C 1
ATOM 1845 O O . SER A 1 233 ? 22.209 6.459 -10.001 1.00 95.75 233 SER A O 1
ATOM 1847 N N . ASP A 1 234 ? 20.613 5.211 -10.979 1.00 95.31 234 ASP A N 1
ATOM 1848 C CA . ASP A 1 234 ? 21.289 4.948 -12.244 1.00 95.31 234 ASP A CA 1
ATOM 1849 C C . ASP A 1 234 ? 20.220 4.793 -13.333 1.00 95.31 234 ASP A C 1
ATOM 1851 O O . ASP A 1 234 ? 19.540 3.770 -13.454 1.00 95.31 234 ASP A O 1
ATOM 1855 N N . THR A 1 235 ? 20.060 5.838 -14.142 1.00 96.38 235 THR A N 1
ATOM 1856 C CA . THR A 1 235 ? 19.053 5.907 -15.209 1.00 96.38 235 THR A CA 1
ATOM 1857 C C . THR A 1 235 ? 19.398 5.019 -16.413 1.00 96.38 235 THR A C 1
ATOM 1859 O O . THR A 1 235 ? 18.548 4.761 -17.275 1.00 96.38 235 THR A O 1
ATOM 1862 N N . SER A 1 236 ? 20.630 4.502 -16.484 1.00 95.69 236 SER A N 1
ATOM 1863 C CA . SER A 1 236 ? 21.075 3.614 -17.561 1.00 95.69 236 SER A CA 1
ATOM 1864 C C . SER A 1 236 ? 20.578 2.176 -17.391 1.00 95.69 236 SER A C 1
ATOM 1866 O O . SER A 1 236 ? 20.584 1.398 -18.351 1.00 95.69 236 SER A O 1
ATOM 1868 N N . LEU A 1 237 ? 20.080 1.815 -16.202 1.00 95.38 237 LEU A N 1
ATOM 1869 C CA . LEU A 1 237 ? 19.618 0.463 -15.921 1.00 95.38 237 LEU A CA 1
ATOM 1870 C C . LEU A 1 237 ? 18.477 0.041 -16.865 1.00 95.38 237 LEU A C 1
ATOM 1872 O O . LEU A 1 237 ? 17.545 0.782 -17.190 1.00 95.38 237 LEU A O 1
ATOM 1876 N N . ARG A 1 238 ? 18.580 -1.198 -17.344 1.00 93.69 238 ARG A N 1
ATOM 1877 C CA . ARG A 1 238 ? 17.534 -1.919 -18.102 1.00 93.69 238 ARG A CA 1
ATOM 1878 C C . ARG A 1 238 ? 17.219 -3.283 -17.487 1.00 93.69 238 ARG A C 1
ATOM 1880 O O . ARG A 1 238 ? 16.347 -4.006 -17.950 1.00 93.69 238 ARG A O 1
ATOM 1887 N N . ARG A 1 239 ? 18.018 -3.677 -16.497 1.00 93.12 239 ARG A N 1
ATOM 1888 C CA . ARG A 1 239 ? 18.000 -4.956 -15.790 1.00 93.12 239 ARG A CA 1
ATOM 1889 C C . ARG A 1 239 ? 18.769 -4.788 -14.488 1.00 93.12 239 ARG A C 1
ATOM 1891 O O . ARG A 1 239 ? 19.712 -3.999 -14.438 1.00 93.12 239 ARG A O 1
ATOM 1898 N N . SER A 1 240 ? 18.410 -5.569 -13.479 1.00 92.25 240 SER A N 1
ATOM 1899 C CA . SER A 1 240 ? 19.080 -5.579 -12.177 1.00 92.25 240 SER A CA 1
ATOM 1900 C C . SER A 1 240 ? 20.588 -5.853 -12.301 1.00 92.25 240 SER A C 1
ATOM 1902 O O . SER A 1 240 ? 20.987 -6.624 -13.181 1.00 92.25 240 SER A O 1
ATOM 1904 N N . PRO A 1 241 ? 21.447 -5.264 -11.451 1.00 91.50 241 PRO A N 1
ATOM 1905 C CA . PRO A 1 241 ? 22.893 -5.494 -11.467 1.00 91.50 241 PRO A CA 1
ATOM 1906 C C . PRO A 1 241 ? 23.299 -6.968 -11.318 1.00 91.50 241 PRO A C 1
ATOM 1908 O O . PRO A 1 241 ? 22.534 -7.806 -10.830 1.00 91.50 241 PRO A O 1
ATOM 1911 N N . LYS A 1 242 ? 24.511 -7.300 -11.787 1.00 89.94 242 LYS A N 1
ATOM 1912 C CA . LYS A 1 242 ? 25.106 -8.626 -11.557 1.00 89.94 242 LYS A CA 1
ATOM 1913 C C . LYS A 1 242 ? 25.412 -8.793 -10.067 1.00 89.94 242 LYS A C 1
ATOM 1915 O O . LYS A 1 242 ? 25.756 -7.820 -9.402 1.00 89.94 242 LYS A O 1
ATOM 1920 N N . LYS A 1 243 ? 25.313 -10.022 -9.563 1.00 86.06 243 LYS A N 1
ATOM 1921 C CA . LYS A 1 243 ? 25.789 -10.351 -8.213 1.00 86.06 243 LYS A CA 1
ATOM 1922 C C . LYS A 1 243 ? 27.314 -10.182 -8.172 1.00 86.06 243 LYS A C 1
ATOM 1924 O O . LYS A 1 243 ? 27.971 -10.396 -9.188 1.00 86.06 243 LYS A O 1
ATOM 1929 N N . ASN A 1 244 ? 27.877 -9.835 -7.012 1.00 69.06 244 ASN A N 1
ATOM 1930 C CA . ASN A 1 244 ? 29.326 -9.626 -6.809 1.00 69.06 244 ASN A CA 1
ATOM 1931 C C . ASN A 1 244 ? 30.162 -10.924 -6.855 1.00 69.06 244 ASN A C 1
ATOM 1933 O O . ASN A 1 244 ? 31.221 -11.021 -6.241 1.00 69.06 244 ASN A O 1
ATOM 1937 N N . ASP A 1 245 ? 29.698 -11.922 -7.597 1.00 68.69 245 ASP A N 1
ATOM 1938 C CA . ASP A 1 245 ? 30.410 -13.161 -7.846 1.00 68.69 245 ASP A CA 1
ATOM 1939 C C . ASP A 1 245 ? 31.002 -13.101 -9.258 1.00 68.69 245 ASP A C 1
ATOM 1941 O O . ASP A 1 245 ? 30.279 -13.085 -10.255 1.00 68.69 245 ASP A O 1
ATOM 1945 N N . LYS A 1 246 ? 32.336 -13.047 -9.340 1.00 58.94 246 LYS A N 1
ATOM 1946 C CA . LYS A 1 246 ? 33.082 -12.940 -10.604 1.00 58.94 246 LYS A CA 1
ATOM 1947 C C . LYS A 1 246 ? 32.866 -14.147 -11.530 1.00 58.94 246 LYS A C 1
ATOM 1949 O O . LYS A 1 246 ? 33.213 -14.059 -12.704 1.00 58.94 246 LYS A O 1
ATOM 1954 N N . ILE A 1 247 ? 32.310 -15.247 -11.017 1.00 57.47 247 ILE A N 1
ATOM 1955 C CA . ILE A 1 247 ? 32.181 -16.523 -11.728 1.00 57.47 247 ILE A CA 1
ATOM 1956 C C . ILE A 1 247 ? 30.770 -16.708 -12.312 1.00 57.47 247 ILE A C 1
ATOM 1958 O O . ILE A 1 247 ? 30.611 -17.374 -13.335 1.00 57.47 247 ILE A O 1
ATOM 1962 N N . SER A 1 248 ? 29.736 -16.089 -11.730 1.00 71.44 248 SER A N 1
ATOM 1963 C CA . SER A 1 248 ? 28.351 -16.286 -12.174 1.00 71.44 248 SER A CA 1
ATOM 1964 C C . SER A 1 248 ? 27.807 -15.099 -12.981 1.00 71.44 248 SER A C 1
ATOM 1966 O O . SER A 1 248 ? 27.961 -13.932 -12.634 1.00 71.44 248 SER A O 1
ATOM 1968 N N . ASN A 1 249 ? 27.084 -15.382 -14.070 1.00 77.44 249 ASN A N 1
ATOM 1969 C CA . ASN A 1 249 ? 26.317 -14.362 -14.804 1.00 77.44 249 ASN A CA 1
ATOM 1970 C C . ASN A 1 249 ? 24.965 -14.039 -14.136 1.00 77.44 249 ASN A C 1
ATOM 1972 O O . ASN A 1 249 ? 24.069 -13.478 -14.774 1.00 77.44 249 ASN A O 1
ATOM 1976 N N . LEU A 1 250 ? 24.804 -14.398 -12.859 1.00 85.50 250 LEU A N 1
ATOM 1977 C CA . LEU A 1 250 ? 23.574 -14.188 -12.112 1.00 85.50 250 LEU A CA 1
ATOM 1978 C C . LEU A 1 250 ? 23.398 -12.707 -11.771 1.00 85.50 250 LEU A C 1
ATOM 1980 O O . LEU A 1 250 ? 24.347 -11.974 -11.493 1.00 85.50 250 LEU A O 1
ATOM 1984 N N . ARG A 1 251 ? 22.144 -12.266 -11.793 1.00 91.19 251 ARG A N 1
ATOM 1985 C CA . ARG A 1 251 ? 21.729 -10.912 -11.419 1.00 91.19 251 ARG A CA 1
ATOM 1986 C C . ARG A 1 251 ? 20.867 -10.971 -10.172 1.00 91.19 251 ARG A C 1
ATOM 1988 O O . ARG A 1 251 ? 20.219 -11.992 -9.934 1.00 91.19 251 ARG A O 1
ATOM 1995 N N . CYS A 1 252 ? 20.852 -9.882 -9.416 1.00 92.81 252 CYS A N 1
ATOM 1996 C CA . CYS A 1 252 ? 19.884 -9.693 -8.340 1.00 92.81 252 CYS A CA 1
ATOM 1997 C C . CYS A 1 252 ? 18.455 -9.743 -8.898 1.00 92.81 252 CYS A C 1
ATOM 1999 O O . CYS A 1 252 ? 18.233 -9.579 -10.103 1.00 92.81 252 CYS A O 1
ATOM 2001 N N . ASN A 1 253 ? 17.463 -9.993 -8.056 1.00 95.56 253 ASN A N 1
ATOM 2002 C CA . ASN A 1 253 ? 16.078 -10.075 -8.510 1.00 95.56 253 ASN A CA 1
ATOM 2003 C C . ASN A 1 253 ? 15.450 -8.694 -8.729 1.00 95.56 253 ASN A C 1
ATOM 2005 O O . ASN A 1 253 ? 14.715 -8.513 -9.703 1.00 95.56 253 ASN A O 1
ATOM 2009 N N . SER A 1 254 ? 15.795 -7.721 -7.889 1.00 97.19 254 SER A N 1
ATOM 2010 C CA . SER A 1 254 ? 15.317 -6.343 -7.988 1.00 97.19 254 SER A CA 1
ATOM 2011 C C . SER A 1 254 ? 16.387 -5.342 -7.551 1.00 97.19 254 SER A C 1
ATOM 2013 O O . SER A 1 254 ? 17.456 -5.714 -7.062 1.00 97.19 254 SER A O 1
ATOM 2015 N N . VAL A 1 255 ? 16.089 -4.060 -7.735 1.00 97.88 255 VAL A N 1
ATOM 2016 C CA . VAL A 1 255 ? 16.879 -2.938 -7.210 1.00 97.88 255 VAL A CA 1
ATOM 2017 C C . VAL A 1 255 ? 16.053 -2.193 -6.169 1.00 97.88 255 VAL A C 1
ATOM 2019 O O . VAL A 1 255 ? 14.829 -2.151 -6.299 1.00 97.88 255 VAL A O 1
ATOM 2022 N N . SER A 1 256 ? 16.695 -1.616 -5.157 1.00 97.62 256 SER A N 1
ATOM 2023 C CA . SER A 1 256 ? 16.069 -0.632 -4.272 1.00 97.62 256 SER A CA 1
ATOM 2024 C C . SER A 1 256 ? 16.896 0.634 -4.142 1.00 97.62 256 SER A C 1
ATOM 2026 O O . SER A 1 256 ? 18.098 0.639 -4.402 1.00 97.62 256 SER A O 1
ATOM 2028 N N . GLY A 1 257 ? 16.234 1.688 -3.688 1.00 97.06 257 GLY A N 1
ATOM 2029 C CA . GLY A 1 257 ? 16.878 2.896 -3.201 1.00 97.06 257 GLY A CA 1
ATOM 2030 C C . GLY A 1 257 ? 15.856 3.855 -2.602 1.00 97.06 257 GLY A C 1
ATOM 2031 O O . GLY A 1 257 ? 14.663 3.545 -2.538 1.00 97.06 257 GLY A O 1
ATOM 2032 N N . ASP A 1 258 ? 16.330 5.006 -2.143 1.00 95.62 258 ASP A N 1
ATOM 2033 C CA . ASP A 1 258 ? 15.520 5.987 -1.424 1.00 95.62 258 ASP A CA 1
ATOM 2034 C C . ASP A 1 258 ? 15.251 7.223 -2.290 1.00 95.62 258 ASP A C 1
ATOM 2036 O O . ASP A 1 258 ? 16.150 7.761 -2.940 1.00 95.62 258 ASP A O 1
ATOM 2040 N N . THR A 1 259 ? 13.998 7.678 -2.320 1.00 91.81 259 THR A N 1
ATOM 2041 C CA . THR A 1 259 ? 13.579 8.878 -3.056 1.00 91.81 259 THR A CA 1
ATOM 2042 C C . THR A 1 259 ? 12.344 9.503 -2.410 1.00 91.81 259 THR A C 1
ATOM 2044 O O . THR A 1 259 ? 11.438 8.793 -1.984 1.00 91.81 259 THR A O 1
ATOM 2047 N N . GLU A 1 260 ? 12.329 10.835 -2.293 1.00 84.69 260 GLU A N 1
ATOM 2048 C CA . GLU A 1 260 ? 11.194 11.633 -1.785 1.00 84.69 260 GLU A CA 1
ATOM 2049 C C . GLU A 1 260 ? 10.551 11.066 -0.498 1.00 84.69 260 GLU A C 1
ATOM 2051 O O . GLU A 1 260 ? 9.332 11.002 -0.357 1.00 84.69 260 GLU A O 1
ATOM 2056 N N . GLY A 1 261 ? 11.379 10.611 0.451 1.00 80.38 261 GLY A N 1
ATOM 2057 C CA . GLY A 1 261 ? 10.911 10.079 1.737 1.00 80.38 261 GLY A CA 1
ATOM 2058 C C . GLY A 1 261 ? 10.287 8.677 1.680 1.00 80.38 261 GLY A C 1
ATOM 2059 O O . GLY A 1 261 ? 9.669 8.248 2.654 1.00 80.38 261 GLY A O 1
ATOM 2060 N N . SER A 1 262 ? 10.443 7.947 0.574 1.00 85.69 262 SER A N 1
ATOM 2061 C CA . SER A 1 262 ? 10.053 6.542 0.451 1.00 85.69 262 SER A CA 1
ATOM 2062 C C . SER A 1 262 ? 11.217 5.686 -0.029 1.00 85.69 262 SER A C 1
ATOM 2064 O O . SER A 1 262 ? 11.952 6.051 -0.946 1.00 85.69 262 SER A O 1
ATOM 2066 N N . LYS A 1 263 ? 11.299 4.469 0.509 1.00 92.12 263 LYS A N 1
ATOM 2067 C CA . LYS A 1 263 ? 12.051 3.398 -0.139 1.00 92.12 263 LYS A CA 1
ATOM 2068 C C . LYS A 1 263 ? 11.264 2.888 -1.342 1.00 92.12 263 LYS A C 1
ATOM 2070 O O . LYS A 1 263 ? 10.051 2.668 -1.234 1.00 92.12 263 LYS A O 1
ATOM 2075 N N . VAL A 1 264 ? 11.926 2.712 -2.477 1.00 96.38 264 VAL A N 1
ATOM 2076 C CA . VAL A 1 264 ? 11.328 2.167 -3.701 1.00 96.38 264 VAL A CA 1
ATOM 2077 C C . VAL A 1 264 ? 12.029 0.886 -4.127 1.00 96.38 264 VAL A C 1
ATOM 2079 O O . VAL A 1 264 ? 13.199 0.666 -3.818 1.00 96.38 264 VAL A O 1
ATOM 2082 N N . TYR A 1 265 ? 11.295 0.039 -4.839 1.00 98.25 265 TYR A N 1
ATOM 2083 C CA . TYR A 1 265 ? 11.758 -1.231 -5.376 1.00 98.25 265 TYR A CA 1
ATOM 2084 C C . TYR A 1 265 ? 11.422 -1.301 -6.861 1.00 98.25 265 TYR A C 1
ATOM 2086 O O . TYR A 1 265 ? 10.304 -0.982 -7.267 1.00 98.25 265 TYR A O 1
ATOM 2094 N N . ILE A 1 266 ? 12.390 -1.726 -7.666 1.00 98.12 266 ILE A N 1
ATOM 2095 C CA . ILE A 1 266 ? 12.279 -1.785 -9.119 1.00 98.12 266 ILE A CA 1
ATOM 2096 C C . ILE A 1 266 ? 12.507 -3.218 -9.576 1.00 98.12 266 ILE A C 1
ATOM 2098 O O . ILE A 1 266 ? 13.571 -3.802 -9.340 1.00 98.12 266 ILE A O 1
ATOM 2102 N N . VAL A 1 267 ? 11.512 -3.772 -10.263 1.00 97.88 267 VAL A N 1
ATOM 2103 C CA . VAL A 1 267 ? 11.608 -5.070 -10.937 1.00 97.88 267 VAL A CA 1
ATOM 2104 C C . VAL A 1 267 ? 11.726 -4.866 -12.444 1.00 97.88 267 VAL A C 1
ATOM 2106 O O . VAL A 1 267 ? 11.127 -3.958 -13.013 1.00 97.88 267 VAL A O 1
ATOM 2109 N N . TYR A 1 268 ? 12.503 -5.727 -13.100 1.00 96.62 268 TYR A N 1
ATOM 2110 C CA . TYR A 1 268 ? 12.838 -5.609 -14.528 1.00 96.62 268 TYR A CA 1
ATOM 2111 C C . TYR A 1 268 ? 12.307 -6.791 -15.352 1.00 96.62 268 TYR A C 1
ATOM 2113 O O . TYR A 1 268 ? 12.928 -7.211 -16.329 1.00 96.62 268 TYR A O 1
ATOM 2121 N N . LYS A 1 269 ? 11.226 -7.427 -14.887 1.00 94.50 269 LYS A N 1
ATOM 2122 C CA . LYS A 1 269 ? 10.656 -8.648 -15.472 1.00 94.50 269 LYS A CA 1
ATOM 2123 C C . LYS A 1 269 ? 9.141 -8.665 -15.289 1.00 94.50 269 LYS A C 1
ATOM 2125 O O . LYS A 1 269 ? 8.647 -8.211 -14.263 1.00 94.50 269 LYS A O 1
ATOM 2130 N N . ASN A 1 270 ? 8.433 -9.279 -16.233 1.00 94.56 270 ASN A N 1
ATOM 2131 C CA . ASN A 1 270 ? 6.997 -9.541 -16.114 1.00 94.56 270 ASN A CA 1
ATOM 2132 C C . ASN A 1 270 ? 6.733 -10.720 -15.158 1.00 94.56 270 ASN A C 1
ATOM 2134 O O . ASN A 1 270 ? 7.627 -11.529 -14.891 1.00 94.56 270 ASN A O 1
ATOM 2138 N N . ARG A 1 271 ? 5.485 -10.851 -14.680 1.00 94.06 271 ARG A N 1
ATOM 2139 C CA . ARG A 1 271 ? 4.985 -11.992 -13.872 1.00 94.06 271 ARG A CA 1
ATOM 2140 C C . ARG A 1 271 ? 5.656 -12.192 -12.503 1.00 94.06 271 ARG A C 1
ATOM 2142 O O . ARG A 1 271 ? 5.455 -13.220 -11.862 1.00 94.06 271 ARG A O 1
ATOM 2149 N N . VAL A 1 272 ? 6.429 -11.213 -12.035 1.00 96.81 272 VAL A N 1
ATOM 2150 C CA . VAL A 1 272 ? 6.998 -11.178 -10.671 1.00 96.81 272 VAL A CA 1
ATOM 2151 C C . VAL A 1 272 ? 6.154 -10.340 -9.707 1.00 96.81 272 VAL A C 1
ATOM 2153 O O . VAL A 1 272 ? 6.547 -10.135 -8.562 1.00 96.81 272 VAL A O 1
ATOM 2156 N N . VAL A 1 273 ? 4.997 -9.859 -10.165 1.00 97.94 273 VAL A N 1
ATOM 2157 C CA . VAL A 1 273 ? 4.090 -9.009 -9.395 1.00 97.94 273 VAL A CA 1
ATOM 2158 C C . VAL A 1 273 ? 2.650 -9.466 -9.589 1.00 97.94 273 VAL A C 1
ATOM 2160 O O . VAL A 1 273 ? 2.251 -9.768 -10.713 1.00 97.94 273 VAL A O 1
ATOM 2163 N N . TYR A 1 274 ? 1.876 -9.482 -8.506 1.00 97.25 274 TYR A N 1
ATOM 2164 C CA . TYR A 1 274 ? 0.429 -9.669 -8.536 1.00 97.25 274 TYR A CA 1
ATOM 2165 C C . TYR A 1 274 ? -0.277 -8.416 -7.992 1.00 97.25 274 TYR A C 1
ATOM 2167 O O . TYR A 1 274 ? 0.027 -8.002 -6.870 1.00 97.25 274 TYR A O 1
ATOM 2175 N N . PRO A 1 275 ? -1.194 -7.785 -8.752 1.00 96.81 275 PRO A N 1
ATOM 2176 C CA . PRO A 1 275 ? -2.002 -6.689 -8.234 1.00 96.81 275 PRO A CA 1
ATOM 2177 C C . PRO A 1 275 ? -3.046 -7.269 -7.273 1.00 96.81 275 PRO A C 1
ATOM 2179 O O . PRO A 1 275 ? -3.965 -7.961 -7.700 1.00 96.81 275 PRO A O 1
ATOM 2182 N N . THR A 1 276 ? -2.891 -7.032 -5.971 1.00 90.69 276 THR A N 1
ATOM 2183 C CA . THR A 1 276 ? -3.735 -7.660 -4.941 1.00 90.69 276 THR A CA 1
ATOM 2184 C C . THR A 1 276 ? -5.008 -6.860 -4.702 1.00 90.69 276 THR A C 1
ATOM 2186 O O . THR A 1 276 ? -6.099 -7.431 -4.644 1.00 90.69 276 THR A O 1
ATOM 2189 N N . TYR A 1 277 ? -4.866 -5.538 -4.599 1.00 89.62 277 TYR A N 1
ATOM 2190 C CA . TYR A 1 277 ? -5.976 -4.620 -4.378 1.00 89.62 277 TYR A CA 1
ATOM 2191 C C . TYR A 1 277 ? -5.863 -3.383 -5.260 1.00 89.62 277 TYR A C 1
ATOM 2193 O O . TYR A 1 277 ? -4.761 -2.888 -5.508 1.00 89.62 277 TYR A O 1
ATOM 2201 N N . LEU A 1 278 ? -7.015 -2.859 -5.669 1.00 94.94 278 LEU A N 1
ATOM 2202 C CA . LEU A 1 278 ? -7.162 -1.515 -6.211 1.00 94.94 278 LEU A CA 1
ATOM 2203 C C . LEU A 1 278 ? -7.827 -0.635 -5.151 1.00 94.94 278 LEU A C 1
ATOM 2205 O O . LEU A 1 278 ? -8.941 -0.908 -4.707 1.00 94.94 278 LEU A O 1
ATOM 2209 N N . ILE A 1 279 ? -7.130 0.412 -4.730 1.00 88.06 279 ILE A N 1
ATOM 2210 C CA . ILE A 1 279 ? -7.592 1.352 -3.711 1.00 88.06 279 ILE A CA 1
ATOM 2211 C C . ILE A 1 279 ? -8.061 2.608 -4.433 1.00 88.06 279 ILE A C 1
ATOM 2213 O O . ILE A 1 279 ? -7.272 3.247 -5.126 1.00 88.06 279 ILE A O 1
ATOM 2217 N N . THR A 1 280 ? -9.334 2.965 -4.265 1.00 90.69 280 THR A N 1
ATOM 2218 C CA . THR A 1 280 ? -9.896 4.233 -4.742 1.00 90.69 280 THR A CA 1
ATOM 2219 C C . THR A 1 280 ? -10.027 5.191 -3.566 1.00 90.69 280 THR A C 1
ATOM 2221 O O . THR A 1 280 ? -10.561 4.824 -2.519 1.00 90.69 280 THR A O 1
ATOM 2224 N N . PHE A 1 281 ? -9.557 6.422 -3.733 1.00 85.31 281 PHE A N 1
ATOM 2225 C CA . PHE A 1 281 ? -9.563 7.443 -2.692 1.00 85.31 281 PHE A CA 1
ATOM 2226 C C . PHE A 1 281 ? -9.897 8.824 -3.256 1.00 85.31 281 PHE A C 1
ATOM 2228 O O . PHE A 1 281 ? -9.813 9.072 -4.459 1.00 85.31 281 PHE A O 1
ATOM 2235 N N . ILE A 1 282 ? -10.303 9.719 -2.368 1.00 87.38 282 ILE A N 1
ATOM 2236 C CA . ILE A 1 282 ? -10.514 11.136 -2.638 1.00 87.38 282 ILE A CA 1
ATOM 2237 C C . ILE A 1 282 ? -9.252 11.859 -2.138 1.00 87.38 282 ILE A C 1
ATOM 2239 O O . ILE A 1 282 ? -8.905 11.675 -0.963 1.00 87.38 282 ILE A O 1
ATOM 2243 N N . PRO A 1 283 ? -8.525 12.562 -3.028 1.00 80.44 283 PRO A N 1
ATOM 2244 C CA . PRO A 1 283 ? -7.332 13.321 -2.666 1.00 80.44 283 PRO A CA 1
ATOM 2245 C C . PRO A 1 283 ? -7.638 14.552 -1.812 1.00 80.44 283 PRO A C 1
ATOM 2247 O O . PRO A 1 283 ? -8.811 14.990 -1.784 1.00 80.44 283 PRO A O 1
#

pLDDT: mean 87.94, std 9.64, range [54.5, 98.25]